Protein AF-A0A359CYJ1-F1 (afdb_monomer_lite)

Sequence (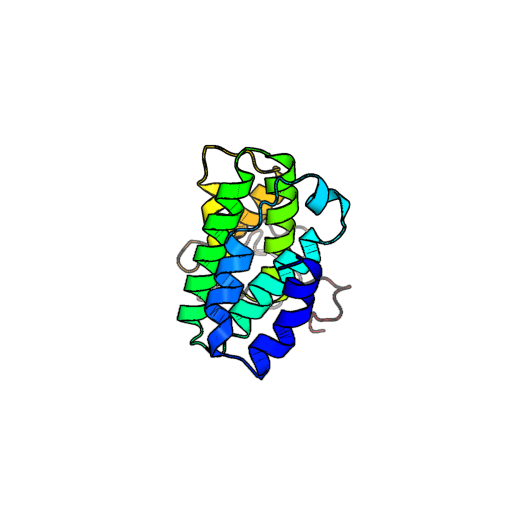187 aa):
MPLRKLVSSVSTIAQYRTEEIQATINAFRKIDYTDPHLQKSGLPADVIESHFWLIENSGRSLDSIYIEMNKSIDFLVENLLQDNQQLNEITEYLFKFLEKRSLFKASEYLALKLLNEKDCSINNDFAAQLESYRAMKKGIIAPDFAFKKDIINLGYKATKLPKKLSNLISKYTVVVFGASWCPQCPQ

Foldseek 3Di:
DPLVCLLVCLVVCLPPPLVCLVVSLVVLLPDQPVDPCCVVPPCLLSSLLSNLVSLVSSPDDPVSSLVSLLVSLVSVLVSCLVPQVSNQVSLVSNLVSCVVVVVVSSNLSNLVVVLP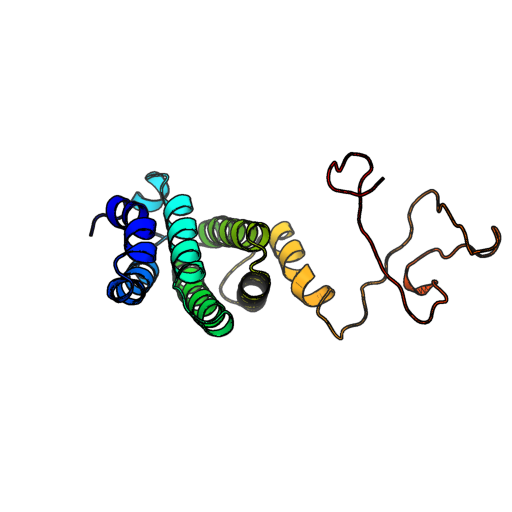DPSYDYDPVVVVVSCCSVQVPPPDDHDKDFDPDDDPDDPDDPVQDDGIPVSDDDPDDDDDDDDPPDPPDDD

Secondary structure (DSSP, 8-state):
--HHHHHHHHHHHHHH-GGGHHHHHHHHTT--TT-HHHHHTT-HHHHHHHHHHHHHTSS--HHHHHHHHHHHHHHHHHHHTT-HHHHHHHHHHHHHHHHHTT-HHHHHHHHHHHHH-SS----HHHHHHHHHHHHT-TTSPPPP-B--S----SSS-GGG--SBGGG---SS-------TT-TTS--

pLDDT: mean 90.97, std 8.04, range [58.22, 98.69]

Radius of gyration: 21.2 Å; chains: 1; bounding box: 53×38×54 Å

Structure (mmCIF, N/CA/C/O backbone):
data_AF-A0A359CYJ1-F1
#
_entry.id   AF-A0A359CYJ1-F1
#
loop_
_atom_site.group_PDB
_atom_site.id
_atom_site.type_symbol
_atom_site.label_atom_id
_atom_site.label_alt_id
_atom_site.label_comp_id
_atom_site.label_asym_id
_atom_site.label_entity_id
_atom_site.label_seq_id
_atom_site.pdbx_PDB_ins_code
_atom_site.Cartn_x
_atom_site.Cartn_y
_atom_site.Cartn_z
_atom_site.occupancy
_atom_site.B_iso_or_equiv
_atom_site.auth_seq_id
_atom_site.auth_comp_id
_atom_site.auth_asym_id
_atom_site.auth_atom_id
_atom_site.pdbx_PDB_model_num
ATOM 1 N N . MET A 1 1 ? -18.333 7.506 17.748 1.00 58.22 1 MET A N 1
ATOM 2 C CA . MET A 1 1 ? -17.093 7.855 18.481 1.00 58.22 1 MET A CA 1
ATOM 3 C C . MET A 1 1 ? -16.407 8.977 17.715 1.00 58.22 1 MET A C 1
ATOM 5 O O . MET A 1 1 ? -16.360 8.859 16.499 1.00 58.22 1 MET A O 1
ATOM 9 N N . PRO A 1 2 ? -15.939 10.064 18.355 1.00 86.50 2 PRO A N 1
ATOM 10 C CA . PRO A 1 2 ? -15.241 11.140 17.648 1.00 86.50 2 PRO A CA 1
ATOM 11 C C . PRO A 1 2 ? -13.996 10.612 16.927 1.00 86.50 2 PRO A C 1
ATOM 13 O O . PRO A 1 2 ? -13.247 9.830 17.513 1.00 86.50 2 PRO A O 1
ATOM 16 N N . LEU A 1 3 ? -13.752 11.061 15.695 1.00 89.38 3 LEU A N 1
ATOM 17 C CA . LEU A 1 3 ? -12.686 10.533 14.836 1.00 89.38 3 LEU A CA 1
ATOM 18 C C . LEU A 1 3 ? -11.288 10.645 15.463 1.00 89.38 3 LEU A C 1
ATOM 20 O O . LEU A 1 3 ? -10.520 9.690 15.451 1.00 89.38 3 LEU A O 1
ATOM 24 N N . ARG A 1 4 ? -10.993 11.770 16.126 1.00 91.88 4 ARG A N 1
ATOM 25 C CA . ARG A 1 4 ? -9.733 11.952 16.871 1.00 91.88 4 ARG A CA 1
ATOM 26 C C . ARG A 1 4 ? -9.546 10.921 17.976 1.00 91.88 4 ARG A C 1
ATOM 28 O O . ARG A 1 4 ? -8.438 10.445 18.178 1.00 91.88 4 ARG A O 1
ATOM 35 N N . LYS A 1 5 ? -10.631 10.559 18.668 1.00 92.75 5 LYS A N 1
ATOM 36 C CA . LYS A 1 5 ? -10.591 9.531 19.710 1.00 92.75 5 LYS A CA 1
ATOM 37 C C . LYS A 1 5 ? -10.315 8.160 19.098 1.00 92.75 5 LYS A C 1
ATOM 39 O O . LYS A 1 5 ? -9.617 7.368 19.717 1.00 92.75 5 LYS A O 1
ATOM 44 N N . LEU A 1 6 ? -10.876 7.881 17.914 1.00 93.56 6 LEU A N 1
ATOM 45 C CA . LEU A 1 6 ? -10.651 6.625 17.193 1.00 93.56 6 LEU A CA 1
ATOM 46 C C . LEU A 1 6 ? -9.160 6.479 16.872 1.00 93.56 6 LEU A C 1
ATOM 48 O O . LEU A 1 6 ? -8.536 5.538 17.353 1.00 93.56 6 LEU A O 1
ATOM 52 N N . VAL A 1 7 ? -8.588 7.477 16.193 1.00 94.75 7 VAL A N 1
ATOM 53 C CA . VAL A 1 7 ? -7.155 7.574 15.863 1.00 94.75 7 VAL A CA 1
ATOM 54 C C . VAL A 1 7 ? -6.281 7.428 17.113 1.00 94.75 7 VAL A C 1
ATOM 56 O O . VAL A 1 7 ? -5.441 6.535 17.182 1.00 94.75 7 VAL A O 1
ATOM 59 N N . SER A 1 8 ? -6.525 8.228 18.157 1.00 94.12 8 SER A N 1
ATOM 60 C CA . SER A 1 8 ? -5.678 8.231 19.358 1.00 94.12 8 SER A CA 1
ATOM 61 C C . SER A 1 8 ? -5.770 6.952 20.199 1.00 94.12 8 SER A C 1
ATOM 63 O O . SER A 1 8 ? -4.949 6.748 21.088 1.00 94.12 8 SER A O 1
ATOM 65 N N . SER A 1 9 ? -6.795 6.119 19.992 1.00 93.69 9 SER A N 1
ATOM 66 C CA . SER A 1 9 ? -7.018 4.895 20.777 1.00 93.69 9 SER A CA 1
ATOM 67 C C . SER A 1 9 ? -6.336 3.652 20.209 1.00 93.69 9 SER A C 1
ATOM 69 O O . SER A 1 9 ? -6.220 2.654 20.917 1.00 93.69 9 SER A O 1
ATOM 71 N N . VAL A 1 10 ? -5.863 3.709 18.960 1.00 94.94 10 VAL A N 1
ATOM 72 C CA . VAL A 1 10 ? -5.372 2.545 18.209 1.00 94.94 10 VAL A CA 1
ATOM 73 C C . VAL A 1 10 ? -4.214 1.824 18.900 1.00 94.94 10 VAL A C 1
ATOM 75 O O . VAL A 1 10 ? -4.230 0.597 18.984 1.00 94.94 10 VAL A O 1
ATOM 78 N N . SER A 1 11 ? -3.242 2.556 19.449 1.00 94.00 11 SER A N 1
ATOM 79 C CA . SER A 1 11 ? -2.103 1.960 20.159 1.00 94.00 11 SER A CA 1
ATOM 80 C C . SER A 1 11 ? -2.540 1.222 21.426 1.00 94.00 11 SER A C 1
ATOM 82 O O . SER A 1 11 ? -2.146 0.078 21.643 1.00 94.00 11 SER A O 1
ATOM 84 N N . THR A 1 12 ? -3.411 1.839 22.227 1.00 94.81 12 THR A N 1
ATOM 85 C CA . THR A 1 12 ? -3.987 1.232 23.434 1.00 94.81 12 THR A CA 1
ATOM 86 C C . THR A 1 12 ? -4.795 -0.019 23.101 1.00 94.81 12 THR A C 1
ATOM 88 O O . THR A 1 12 ? -4.707 -1.011 23.820 1.00 94.81 12 THR A O 1
ATOM 91 N N . ILE A 1 13 ? -5.567 0.011 22.012 1.00 95.38 13 ILE A N 1
ATOM 92 C CA . ILE A 1 13 ? -6.369 -1.132 21.563 1.00 95.38 13 ILE A CA 1
ATOM 93 C C . ILE A 1 13 ? -5.463 -2.284 21.124 1.00 95.38 13 ILE A C 1
ATOM 95 O O . ILE A 1 13 ? -5.634 -3.403 21.600 1.00 95.38 13 ILE A O 1
ATOM 99 N N . ALA A 1 14 ? -4.456 -2.007 20.290 1.00 94.19 14 ALA A N 1
ATOM 100 C CA . ALA A 1 14 ? -3.512 -3.020 19.824 1.00 94.19 14 ALA A CA 1
ATOM 101 C C . ALA A 1 14 ? -2.727 -3.675 20.976 1.00 94.19 14 ALA A C 1
ATOM 103 O O . ALA A 1 14 ? -2.448 -4.869 20.928 1.00 94.19 14 ALA A O 1
ATOM 104 N N . GLN A 1 15 ? -2.388 -2.908 22.019 1.00 94.06 15 GLN A N 1
ATOM 105 C CA . GLN A 1 15 ? -1.597 -3.403 23.150 1.00 94.06 15 GLN A CA 1
ATOM 106 C C . GLN A 1 15 ? -2.425 -4.120 24.220 1.00 94.06 15 GLN A C 1
ATOM 108 O O . GLN A 1 15 ? -1.956 -5.108 24.781 1.00 94.06 15 GLN A O 1
ATOM 113 N N . TYR A 1 16 ? -3.624 -3.621 24.536 1.00 95.00 16 TYR A N 1
ATOM 114 C CA . TYR A 1 16 ? -4.337 -4.022 25.756 1.00 95.00 16 TYR A CA 1
ATOM 115 C C . TYR A 1 16 ? -5.779 -4.483 25.541 1.00 95.00 16 TYR A C 1
ATOM 117 O O . TYR A 1 16 ? -6.379 -4.969 26.495 1.00 95.00 16 TYR A O 1
ATOM 125 N N . ARG A 1 17 ? -6.359 -4.302 24.346 1.00 93.19 17 ARG A N 1
ATOM 126 C CA . ARG A 1 17 ? -7.787 -4.576 24.080 1.00 93.19 17 ARG A CA 1
ATOM 127 C C . ARG A 1 17 ? -7.968 -5.282 22.747 1.00 93.19 17 ARG A C 1
ATOM 129 O O . ARG A 1 17 ? -8.591 -4.767 21.814 1.00 93.19 17 ARG A O 1
ATOM 136 N N . THR A 1 18 ? -7.356 -6.453 22.626 1.00 91.25 18 THR A N 1
ATOM 137 C CA . THR A 1 18 ? -7.298 -7.186 21.358 1.00 91.25 18 THR A CA 1
ATOM 138 C C . THR A 1 18 ? -8.684 -7.615 20.861 1.00 91.25 18 THR A C 1
ATOM 140 O O . THR A 1 18 ? -8.914 -7.704 19.653 1.00 91.25 18 THR A O 1
ATOM 143 N N . GLU A 1 19 ? -9.645 -7.774 21.769 1.00 93.50 19 GLU A N 1
ATOM 144 C CA . GLU A 1 19 ? -11.061 -8.011 21.496 1.00 93.50 19 GLU A CA 1
ATOM 145 C C . GLU A 1 19 ? -11.752 -6.847 20.760 1.00 93.50 19 GLU A C 1
ATOM 147 O O . GLU A 1 19 ? -12.679 -7.073 19.978 1.00 93.50 19 GLU A O 1
ATOM 152 N N . GLU A 1 20 ? -11.280 -5.606 20.935 1.00 95.75 20 GLU A N 1
ATOM 153 C CA . GLU A 1 20 ? -11.837 -4.413 20.281 1.00 95.75 20 GLU A CA 1
ATOM 154 C C . GLU A 1 20 ? -11.263 -4.179 18.869 1.00 95.75 20 GLU A C 1
ATOM 156 O O . GLU A 1 20 ? -11.806 -3.371 18.105 1.00 95.75 20 GLU A O 1
ATOM 161 N N . ILE A 1 21 ? -10.193 -4.886 18.478 1.00 95.56 21 ILE A N 1
ATOM 162 C CA . ILE A 1 21 ? -9.464 -4.644 17.220 1.00 95.56 21 ILE A CA 1
ATOM 163 C C . ILE A 1 21 ? -10.390 -4.750 16.007 1.00 95.56 21 ILE A C 1
ATOM 165 O O . ILE A 1 21 ? -10.445 -3.833 15.188 1.00 95.56 21 ILE A O 1
ATOM 169 N N . GLN A 1 22 ? -11.158 -5.838 15.885 1.00 96.06 22 GLN A N 1
ATOM 170 C CA . GLN A 1 22 ? -12.000 -6.038 14.700 1.00 96.06 22 GLN A CA 1
ATOM 171 C C . GLN A 1 22 ? -13.118 -4.995 14.610 1.00 96.06 22 GLN A C 1
ATOM 173 O O . GLN A 1 22 ? -13.431 -4.517 13.517 1.00 96.06 22 GLN A O 1
ATOM 178 N N . ALA A 1 23 ? -13.715 -4.631 15.747 1.00 96.81 23 ALA A N 1
ATOM 179 C CA . ALA A 1 23 ? -14.742 -3.598 15.798 1.00 96.81 23 ALA A CA 1
ATOM 180 C C . ALA A 1 23 ? -14.168 -2.235 15.383 1.00 96.81 23 ALA A C 1
ATOM 182 O O . ALA A 1 23 ? -14.795 -1.514 14.609 1.00 96.81 23 ALA A O 1
ATOM 183 N N . THR A 1 24 ? -12.948 -1.930 15.824 1.00 97.31 24 THR A N 1
ATOM 184 C CA . THR A 1 24 ? -12.222 -0.697 15.496 1.00 97.31 24 THR A CA 1
ATOM 185 C C . THR A 1 24 ? -11.841 -0.630 14.017 1.00 97.31 24 THR A C 1
ATOM 187 O O . THR A 1 24 ? -12.114 0.378 13.369 1.00 97.31 24 THR A O 1
ATOM 190 N N . ILE A 1 25 ? -11.317 -1.715 13.435 1.00 97.62 25 ILE A N 1
ATOM 191 C CA . ILE A 1 25 ? -11.063 -1.815 11.985 1.00 97.62 25 ILE A CA 1
ATOM 192 C C . ILE A 1 25 ? -12.363 -1.577 11.200 1.00 97.62 25 ILE A C 1
ATOM 194 O O . ILE A 1 25 ? -12.401 -0.803 10.245 1.00 97.62 25 ILE A O 1
ATOM 198 N N . ASN A 1 26 ? -13.468 -2.192 11.626 1.00 97.50 26 ASN A N 1
ATOM 199 C CA . ASN A 1 26 ? -14.765 -1.991 10.980 1.00 97.50 26 ASN A CA 1
ATOM 200 C C . ASN A 1 26 ? -15.300 -0.560 11.146 1.00 97.50 26 ASN A C 1
ATOM 202 O O . ASN A 1 26 ? -16.061 -0.106 10.296 1.00 97.50 26 ASN A O 1
ATOM 206 N N . ALA A 1 27 ? -14.930 0.150 12.214 1.00 97.31 27 ALA A N 1
ATOM 207 C CA . ALA A 1 27 ? -15.255 1.562 12.374 1.00 97.31 27 ALA A CA 1
ATOM 208 C C . ALA A 1 27 ? -14.469 2.430 11.383 1.00 97.31 27 ALA A C 1
ATOM 210 O O . ALA A 1 27 ? -15.068 3.300 10.758 1.00 97.31 27 ALA A O 1
ATOM 211 N N . PHE A 1 28 ? -13.177 2.154 11.174 1.00 97.81 28 PHE A N 1
ATOM 212 C CA . PHE A 1 28 ? -12.383 2.841 10.152 1.00 97.81 28 PHE A CA 1
ATOM 213 C C . PHE A 1 28 ? -12.935 2.630 8.736 1.00 97.81 28 PHE A C 1
ATOM 215 O O . PHE A 1 28 ? -13.031 3.581 7.971 1.00 97.81 28 PHE A O 1
ATOM 222 N N . ARG A 1 29 ? -13.379 1.412 8.401 1.00 97.81 29 ARG A N 1
ATOM 223 C CA . ARG A 1 29 ? -13.993 1.093 7.093 1.00 97.81 29 ARG A CA 1
ATOM 224 C C . ARG A 1 29 ? -15.296 1.842 6.798 1.00 97.81 29 ARG A C 1
ATOM 226 O O . ARG A 1 29 ? -15.732 1.857 5.658 1.00 97.81 29 ARG A O 1
ATOM 233 N N . LYS A 1 30 ? -15.944 2.410 7.818 1.00 96.56 30 LYS A N 1
ATOM 234 C CA . LYS A 1 30 ? -17.192 3.180 7.682 1.00 96.56 30 LYS A CA 1
ATOM 235 C C . LYS A 1 30 ? -16.954 4.684 7.555 1.00 96.56 30 LYS A C 1
ATOM 237 O O . LYS A 1 30 ? -17.924 5.435 7.520 1.00 96.56 30 LYS A O 1
ATOM 242 N N . ILE A 1 31 ? -15.699 5.126 7.585 1.00 95.44 31 ILE A N 1
ATOM 243 C CA . ILE A 1 31 ? -15.367 6.539 7.434 1.00 95.44 31 ILE A CA 1
ATOM 244 C C . ILE A 1 31 ? -15.642 6.939 5.993 1.00 95.44 31 ILE A C 1
ATOM 246 O O . ILE A 1 31 ? -15.166 6.292 5.065 1.00 95.44 31 ILE A O 1
ATOM 250 N N . ASP A 1 32 ? -16.399 8.018 5.841 1.00 94.38 32 ASP A N 1
ATOM 251 C CA . ASP A 1 32 ? -16.604 8.658 4.557 1.00 94.38 32 ASP A CA 1
ATOM 252 C C . ASP A 1 32 ? -15.475 9.660 4.315 1.00 94.38 32 ASP A C 1
ATOM 254 O O . ASP A 1 32 ? -15.427 10.730 4.924 1.00 94.38 32 ASP A O 1
ATOM 258 N N . TYR A 1 33 ? -14.538 9.291 3.451 1.00 93.56 33 TYR A N 1
ATOM 259 C CA . TYR A 1 33 ? -13.446 10.158 3.038 1.00 93.56 33 TYR A CA 1
ATOM 260 C C . TYR A 1 33 ? -13.920 11.283 2.126 1.00 93.56 33 TYR A C 1
ATOM 262 O O . TYR A 1 33 ? -13.219 12.280 2.033 1.00 93.56 33 TYR A O 1
ATOM 270 N N . THR A 1 34 ? -15.120 11.204 1.548 1.00 90.81 34 THR A N 1
ATOM 271 C CA . THR A 1 34 ? -15.676 12.304 0.750 1.00 90.81 34 THR A CA 1
ATOM 272 C C . THR A 1 34 ? -16.251 13.440 1.604 1.00 90.81 34 THR A C 1
ATOM 274 O O . THR A 1 34 ? -16.556 14.509 1.072 1.00 90.81 34 THR A O 1
ATOM 277 N N . ASP A 1 35 ? -16.335 13.264 2.933 1.00 92.62 35 ASP A N 1
ATOM 278 C CA . ASP A 1 35 ? -16.825 14.282 3.867 1.00 92.62 35 ASP A CA 1
ATOM 279 C C . ASP A 1 35 ? -15.907 15.530 3.880 1.00 92.62 35 ASP A C 1
ATOM 281 O O . ASP A 1 35 ? -14.757 15.468 4.342 1.00 92.62 35 ASP A O 1
ATOM 285 N N . PRO A 1 36 ? -16.409 16.715 3.472 1.00 91.00 36 PRO A N 1
ATOM 286 C CA . PRO A 1 36 ? -15.635 17.952 3.492 1.00 91.00 36 PRO A CA 1
ATOM 287 C C . PRO A 1 36 ? -15.116 18.344 4.881 1.00 91.00 36 PRO A C 1
ATOM 289 O O . PRO A 1 36 ? -14.112 19.056 4.980 1.00 91.00 36 PRO A O 1
ATOM 292 N N . HIS A 1 37 ? -15.785 17.927 5.961 1.00 91.81 37 HIS A N 1
ATOM 293 C CA . HIS A 1 37 ? -15.324 18.190 7.323 1.00 91.81 37 HIS A CA 1
ATOM 294 C C . HIS A 1 37 ? -14.059 17.403 7.653 1.00 91.81 37 HIS A C 1
ATOM 296 O O . HIS A 1 37 ? -13.151 17.964 8.269 1.00 91.81 37 HIS A O 1
ATOM 302 N N . LEU A 1 38 ? -13.977 16.144 7.216 1.00 92.44 38 LEU A N 1
ATOM 303 C CA . LEU A 1 38 ? -12.778 15.323 7.356 1.00 92.44 38 LEU A CA 1
ATOM 304 C C . LEU A 1 38 ? -11.631 15.899 6.524 1.00 92.44 38 LEU A C 1
ATOM 306 O O . LEU A 1 38 ? -10.535 16.111 7.044 1.00 92.44 38 LEU A O 1
ATOM 310 N N . GLN A 1 39 ? -11.896 16.243 5.265 1.00 90.19 39 GLN A N 1
ATOM 311 C CA . GLN A 1 39 ? -10.870 16.802 4.382 1.00 90.19 39 GLN A CA 1
ATOM 312 C C . GLN A 1 39 ? -10.255 18.093 4.943 1.00 90.19 39 GLN A C 1
ATOM 314 O O . GLN A 1 39 ? -9.043 18.295 4.901 1.00 90.19 39 GLN A O 1
ATOM 319 N N . LYS A 1 40 ? -11.068 18.944 5.579 1.00 90.88 40 LYS A N 1
ATOM 320 C CA . LYS A 1 40 ? -10.605 20.199 6.195 1.00 90.88 40 LYS A CA 1
ATOM 321 C C . LYS A 1 40 ? -10.030 20.035 7.602 1.00 90.88 40 LYS A C 1
ATOM 323 O O . LYS A 1 40 ? -9.467 20.992 8.132 1.00 90.88 40 LYS A O 1
ATOM 328 N N . SER A 1 41 ? -10.167 18.871 8.240 1.00 90.38 41 SER A N 1
ATOM 329 C CA . SER A 1 41 ? -9.739 18.697 9.633 1.00 90.38 41 SER A CA 1
ATOM 330 C C . SER A 1 41 ? -8.245 18.419 9.797 1.00 90.38 41 SER A C 1
ATOM 332 O O . SER A 1 41 ? -7.777 18.372 10.935 1.00 90.38 41 SER A O 1
ATOM 334 N N . GLY A 1 42 ? -7.521 18.164 8.700 1.00 88.56 42 GLY A N 1
ATOM 335 C CA . GLY A 1 42 ? -6.116 17.741 8.725 1.00 88.56 42 GLY A CA 1
ATOM 336 C C . GLY A 1 42 ? -5.897 16.331 9.288 1.00 88.56 42 GLY A C 1
ATOM 337 O O . GLY A 1 42 ? -4.775 15.982 9.618 1.00 88.56 42 GLY A O 1
ATOM 338 N N . LEU A 1 43 ? -6.964 15.533 9.415 1.00 93.12 43 LEU A N 1
ATOM 339 C CA . LEU A 1 43 ? -6.927 14.158 9.931 1.00 93.12 43 LEU A CA 1
ATOM 340 C C . LEU A 1 43 ? -6.867 13.032 8.878 1.00 93.12 43 LEU A C 1
ATOM 342 O O . LEU A 1 43 ? -6.590 11.914 9.308 1.00 93.12 43 LEU A O 1
ATOM 346 N N . PRO A 1 44 ? -7.128 13.219 7.561 1.00 93.62 44 PRO A N 1
ATOM 347 C CA . PRO A 1 44 ? -7.185 12.086 6.630 1.00 93.62 44 PRO A CA 1
ATOM 348 C C . PRO A 1 44 ? -5.952 11.174 6.681 1.00 93.62 44 PRO A C 1
ATOM 350 O O . PRO A 1 44 ? -6.098 9.956 6.776 1.00 93.62 44 PRO A O 1
ATOM 353 N N . ALA A 1 45 ? -4.753 11.766 6.711 1.00 94.56 45 ALA A N 1
ATOM 354 C CA . ALA A 1 45 ? -3.489 11.046 6.848 1.00 94.56 45 ALA A CA 1
ATOM 355 C C . ALA A 1 45 ? -3.447 10.205 8.135 1.00 94.56 45 ALA A C 1
ATOM 357 O O . ALA A 1 45 ? -3.305 8.986 8.062 1.00 94.56 45 ALA A O 1
ATOM 358 N N . ASP A 1 46 ? -3.672 10.827 9.297 1.00 95.75 46 ASP A N 1
ATOM 359 C CA . ASP A 1 46 ? -3.666 10.144 10.598 1.00 95.75 46 ASP A CA 1
ATOM 360 C C . ASP A 1 46 ? -4.666 8.984 10.653 1.00 95.75 46 ASP A C 1
ATOM 362 O O . ASP A 1 46 ? -4.400 7.945 11.260 1.00 95.75 46 ASP A O 1
ATOM 366 N N . VAL A 1 47 ? -5.829 9.148 10.018 1.00 96.69 47 VAL A N 1
ATOM 367 C CA . VAL A 1 47 ? -6.868 8.118 9.944 1.00 96.69 47 VAL A CA 1
ATOM 368 C C . VAL A 1 47 ? -6.397 6.929 9.117 1.00 96.69 47 VAL A C 1
ATOM 370 O O . VAL A 1 47 ? -6.528 5.794 9.575 1.00 96.69 47 VAL A O 1
ATOM 373 N N . ILE A 1 48 ? -5.850 7.172 7.923 1.00 97.31 48 ILE A N 1
ATOM 374 C CA . ILE A 1 48 ? -5.333 6.119 7.038 1.00 97.31 48 ILE A CA 1
ATOM 375 C C . ILE A 1 48 ? -4.200 5.369 7.737 1.00 97.31 48 ILE A C 1
ATOM 377 O O . ILE A 1 48 ? -4.248 4.143 7.845 1.00 97.31 48 ILE A O 1
ATOM 381 N N . GLU A 1 49 ? -3.214 6.092 8.265 1.00 97.75 49 GLU A N 1
ATOM 382 C CA . GLU A 1 49 ? -2.065 5.475 8.926 1.00 97.75 49 GLU A CA 1
ATOM 383 C C . GLU A 1 49 ? -2.492 4.659 10.140 1.00 97.75 49 GLU A C 1
ATOM 385 O O . GLU A 1 49 ? -2.103 3.501 10.265 1.00 97.75 49 GLU A O 1
ATOM 390 N N . SER A 1 50 ? -3.351 5.214 11.000 1.00 97.94 50 SER A N 1
ATOM 391 C CA . SER A 1 50 ? -3.829 4.510 12.193 1.00 97.94 50 SER A CA 1
ATOM 392 C C . SER A 1 50 ? -4.640 3.266 11.841 1.00 97.94 50 SER A C 1
ATOM 394 O O . SER A 1 50 ? -4.507 2.240 12.508 1.00 97.94 50 SER A O 1
ATOM 396 N N . HIS A 1 51 ? -5.454 3.322 10.784 1.00 98.31 51 HIS A N 1
ATOM 397 C CA . HIS A 1 51 ? -6.228 2.174 10.322 1.00 98.31 51 HIS A CA 1
ATOM 398 C C . HIS A 1 51 ? -5.312 1.027 9.883 1.00 98.31 51 HIS A C 1
ATOM 400 O O . HIS A 1 51 ? -5.430 -0.087 10.396 1.00 98.31 51 HIS A O 1
ATOM 406 N N . PHE A 1 52 ? -4.380 1.286 8.965 1.00 98.38 52 PHE A N 1
ATOM 407 C CA . PHE A 1 52 ? -3.505 0.238 8.438 1.00 98.38 52 PHE A CA 1
ATOM 408 C C . PHE A 1 52 ? -2.466 -0.220 9.463 1.00 98.38 52 PHE A C 1
ATOM 410 O O . PHE A 1 52 ? -2.173 -1.414 9.530 1.00 98.38 52 PHE A O 1
ATOM 417 N N . TRP A 1 53 ? -1.992 0.679 10.327 1.00 98.00 53 TRP A N 1
ATOM 418 C CA . TRP A 1 53 ? -1.138 0.322 11.457 1.00 98.00 53 TRP A CA 1
ATOM 419 C C . TRP A 1 53 ? -1.859 -0.611 12.436 1.00 98.00 53 TRP A C 1
ATOM 421 O O . TRP A 1 53 ? -1.259 -1.582 12.891 1.00 98.00 53 TRP A O 1
ATOM 431 N N . LEU A 1 54 ? -3.146 -0.385 12.735 1.00 98.19 54 LEU A N 1
ATOM 432 C CA . LEU A 1 54 ? -3.917 -1.283 13.605 1.00 98.19 54 LEU A CA 1
ATOM 433 C C . LEU A 1 54 ? -4.040 -2.687 13.004 1.00 98.19 54 LEU A C 1
ATOM 435 O O . LEU A 1 54 ? -3.929 -3.674 13.728 1.00 98.19 54 LEU A O 1
ATOM 439 N N . ILE A 1 55 ? -4.268 -2.782 11.690 1.00 98.06 55 ILE A N 1
ATOM 440 C CA . ILE A 1 55 ? -4.346 -4.075 10.998 1.00 98.06 55 ILE A CA 1
ATOM 441 C C . ILE A 1 55 ? -2.994 -4.791 11.077 1.00 98.06 55 ILE A C 1
ATOM 443 O O . ILE A 1 55 ? -2.942 -5.963 11.452 1.00 98.06 55 ILE A O 1
ATOM 447 N N . GLU A 1 56 ? -1.906 -4.078 10.779 1.00 97.00 56 GLU A N 1
ATOM 448 C CA . GLU A 1 56 ? -0.533 -4.589 10.854 1.00 97.00 56 GLU A CA 1
ATOM 449 C C . GLU A 1 56 ? -0.175 -5.081 12.265 1.00 97.00 56 GLU A C 1
ATOM 451 O O . GLU A 1 56 ? 0.427 -6.139 12.425 1.00 97.00 56 GLU A O 1
ATOM 456 N N . ASN A 1 57 ? -0.607 -4.355 13.296 1.00 96.25 57 ASN A N 1
ATOM 457 C CA . ASN A 1 57 ? -0.307 -4.647 14.699 1.00 96.25 57 ASN A CA 1
ATOM 458 C C . ASN A 1 57 ? -1.445 -5.405 15.401 1.00 96.25 57 ASN A C 1
ATOM 460 O O . ASN A 1 57 ? -1.570 -5.359 16.622 1.00 96.25 57 ASN A O 1
ATOM 464 N N . SER A 1 58 ? -2.275 -6.129 14.645 1.00 93.56 58 SER A N 1
ATOM 465 C CA . SER A 1 58 ? -3.437 -6.844 15.189 1.00 93.56 58 SER A CA 1
ATOM 466 C C . SER A 1 58 ? -3.101 -8.145 15.933 1.00 93.56 58 SER A C 1
ATOM 468 O O . SER A 1 58 ? -3.999 -8.798 16.464 1.00 93.56 58 SER A O 1
ATOM 470 N N . GLY A 1 59 ? -1.830 -8.565 15.932 1.00 90.38 59 GLY A N 1
ATOM 471 C CA . GLY A 1 59 ? -1.379 -9.834 16.519 1.00 90.38 59 GLY A CA 1
ATOM 472 C C . GLY A 1 59 ? -1.798 -11.081 15.730 1.00 90.38 59 GLY A C 1
ATOM 473 O O . GLY A 1 59 ? -1.645 -12.200 16.217 1.00 90.38 59 GLY A O 1
ATOM 474 N N . ARG A 1 60 ? -2.344 -10.907 14.519 1.00 91.44 60 ARG A N 1
ATOM 475 C CA . ARG A 1 60 ? -2.769 -12.000 13.633 1.00 91.44 60 ARG A CA 1
ATOM 476 C C . ARG A 1 60 ? -1.615 -12.518 12.777 1.00 91.44 60 ARG A C 1
ATOM 478 O O . ARG A 1 60 ? -0.552 -11.910 12.692 1.00 91.44 60 ARG A O 1
ATOM 485 N N . SER A 1 61 ? -1.839 -13.650 12.109 1.00 95.81 61 SER A N 1
ATOM 486 C CA . SER A 1 61 ? -0.897 -14.150 11.107 1.00 95.81 61 SER A CA 1
ATOM 487 C C . SER A 1 61 ? -0.742 -13.155 9.956 1.00 95.81 61 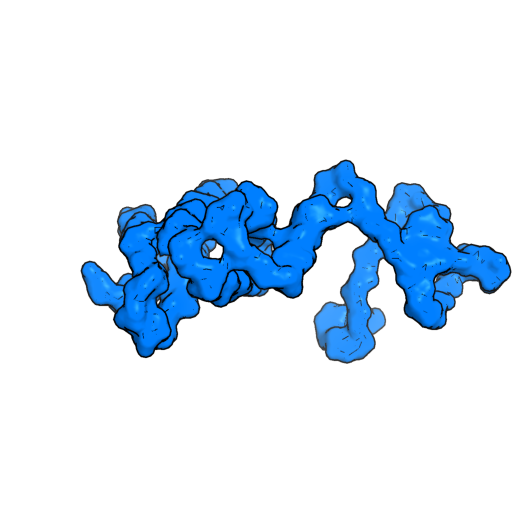SER A C 1
ATOM 489 O O . SER A 1 61 ? -1.685 -12.447 9.597 1.00 95.81 61 SER A O 1
ATOM 491 N N . LEU A 1 62 ? 0.437 -13.150 9.333 1.00 93.56 62 LEU A N 1
ATOM 492 C CA . LEU A 1 62 ? 0.750 -12.249 8.226 1.00 93.56 62 LEU A CA 1
ATOM 493 C C . LEU A 1 62 ? -0.263 -12.359 7.071 1.00 93.56 62 LEU A C 1
ATOM 495 O O . LEU A 1 62 ? -0.671 -11.349 6.506 1.00 93.56 62 LEU A O 1
ATOM 499 N N . ASP A 1 63 ? -0.721 -13.570 6.747 1.00 94.69 63 ASP A N 1
ATOM 500 C CA . ASP A 1 63 ? -1.726 -13.765 5.696 1.00 94.69 63 ASP A CA 1
ATOM 501 C C . ASP A 1 63 ? -3.085 -13.165 6.081 1.00 94.69 63 ASP A C 1
ATOM 503 O O . ASP A 1 63 ? -3.736 -12.530 5.253 1.00 94.69 63 ASP A O 1
ATOM 507 N N . SER A 1 64 ? -3.495 -13.287 7.348 1.00 95.88 64 SER A N 1
ATOM 508 C CA . SER A 1 64 ? -4.732 -12.665 7.830 1.00 95.88 64 SER A CA 1
ATOM 509 C C . SER A 1 64 ? -4.639 -11.138 7.854 1.00 95.88 64 SER A C 1
ATOM 511 O O . SER A 1 64 ? -5.630 -10.476 7.547 1.00 95.88 64 SER A O 1
ATOM 513 N N . ILE A 1 65 ? -3.463 -10.584 8.168 1.00 97.38 65 ILE A N 1
ATOM 514 C CA . ILE A 1 65 ? -3.192 -9.142 8.093 1.00 97.38 65 ILE A CA 1
ATOM 515 C C . ILE A 1 65 ? -3.421 -8.644 6.664 1.00 97.38 65 ILE A C 1
ATOM 517 O O . ILE A 1 65 ? -4.183 -7.700 6.467 1.00 97.38 65 ILE A O 1
ATOM 521 N N . TYR A 1 66 ? -2.838 -9.305 5.659 1.00 98.12 66 TYR A N 1
ATOM 522 C CA . TYR A 1 66 ? -3.012 -8.894 4.263 1.00 98.12 66 TYR A CA 1
ATOM 523 C C . TYR A 1 66 ? -4.455 -9.039 3.767 1.00 98.12 66 TYR A C 1
ATOM 525 O O . TYR A 1 66 ? -4.929 -8.173 3.039 1.00 98.12 66 TYR A O 1
ATOM 533 N N . ILE A 1 67 ? -5.187 -10.071 4.198 1.00 98.12 67 ILE A N 1
ATOM 534 C CA . ILE A 1 67 ? -6.620 -10.202 3.883 1.00 98.12 67 ILE A CA 1
ATOM 535 C C . ILE A 1 67 ? -7.414 -9.009 4.439 1.00 98.12 67 ILE A C 1
ATOM 537 O O . ILE A 1 67 ? -8.230 -8.424 3.726 1.00 98.12 67 ILE A O 1
ATOM 541 N N . GLU A 1 68 ? -7.171 -8.613 5.692 1.00 98.12 68 GLU A N 1
ATOM 542 C CA . GLU A 1 68 ? -7.860 -7.464 6.289 1.00 98.12 68 GLU A CA 1
ATOM 543 C C . GLU A 1 68 ? -7.435 -6.130 5.653 1.00 98.12 68 GLU A C 1
ATOM 545 O O . GLU A 1 68 ? -8.288 -5.256 5.483 1.00 98.12 68 GLU A O 1
ATOM 550 N N . MET A 1 69 ? -6.164 -5.975 5.262 1.00 98.62 69 MET A N 1
ATOM 551 C CA . MET A 1 69 ? -5.689 -4.798 4.521 1.00 98.62 69 MET A CA 1
ATOM 552 C C . MET A 1 69 ? -6.365 -4.690 3.157 1.00 98.62 69 MET A C 1
ATOM 554 O O . MET A 1 69 ? -6.892 -3.630 2.841 1.00 98.62 69 MET A O 1
ATOM 558 N N . ASN A 1 70 ? -6.418 -5.779 2.387 1.00 98.56 70 ASN A N 1
ATOM 559 C CA . ASN A 1 70 ? -7.070 -5.809 1.076 1.00 98.56 70 ASN A CA 1
ATOM 560 C C . ASN A 1 70 ? -8.552 -5.442 1.190 1.00 98.56 70 ASN A C 1
ATOM 562 O O . ASN A 1 70 ? -9.037 -4.582 0.464 1.00 98.56 70 ASN A O 1
ATOM 566 N N . LYS A 1 71 ? -9.244 -6.000 2.188 1.00 98.50 71 LYS A N 1
ATOM 567 C CA . LYS A 1 71 ? -10.632 -5.635 2.480 1.00 98.50 71 LYS A CA 1
ATOM 568 C C . LYS A 1 71 ? -10.782 -4.151 2.823 1.00 98.50 71 LYS A C 1
ATOM 570 O O . LYS A 1 71 ? -11.731 -3.515 2.386 1.00 98.50 71 LYS A O 1
ATOM 575 N N . SER A 1 72 ? -9.872 -3.588 3.618 1.00 98.69 72 SER A N 1
ATOM 576 C CA . SER A 1 72 ? -9.888 -2.156 3.939 1.00 98.69 72 SER A CA 1
ATOM 577 C C . SER A 1 72 ? -9.558 -1.269 2.734 1.00 98.69 72 SER A C 1
ATOM 579 O O . SER A 1 72 ? -10.122 -0.185 2.632 1.00 98.69 72 SER A O 1
ATOM 581 N N . ILE A 1 73 ? -8.701 -1.734 1.820 1.00 98.62 73 ILE A N 1
ATOM 582 C CA . ILE A 1 73 ? -8.442 -1.087 0.528 1.00 98.62 73 ILE A CA 1
ATOM 583 C C . ILE A 1 73 ? -9.718 -1.057 -0.313 1.00 98.62 73 ILE A C 1
ATOM 585 O O . ILE A 1 73 ? -10.046 -0.002 -0.839 1.00 98.62 73 ILE A O 1
ATOM 589 N N . ASP A 1 74 ? -10.459 -2.166 -0.401 1.00 98.12 74 ASP A N 1
ATOM 590 C CA . ASP A 1 74 ? -11.705 -2.214 -1.175 1.00 98.12 74 ASP A CA 1
ATOM 591 C C . ASP A 1 74 ? -12.721 -1.176 -0.680 1.00 98.12 74 ASP A C 1
ATOM 593 O O . ASP A 1 74 ? -13.177 -0.359 -1.474 1.00 98.12 74 ASP A O 1
ATOM 597 N N . PHE A 1 75 ? -12.993 -1.128 0.632 1.00 98.12 75 PHE A N 1
ATOM 598 C CA . PHE A 1 75 ? -13.898 -0.122 1.210 1.00 98.12 75 PHE A CA 1
ATOM 599 C C . PHE A 1 75 ? -13.431 1.316 0.955 1.00 98.12 75 PHE A C 1
ATOM 601 O O . PHE A 1 75 ? -14.250 2.187 0.668 1.00 98.12 75 PHE A O 1
ATOM 608 N N . LEU A 1 76 ? -12.124 1.571 1.075 1.00 97.75 76 LEU A N 1
ATOM 609 C CA . LEU A 1 76 ? -11.557 2.898 0.846 1.00 97.75 76 LEU A CA 1
ATOM 610 C C . LEU A 1 76 ? -11.713 3.324 -0.617 1.00 97.75 76 LEU A C 1
ATOM 612 O O . LEU A 1 76 ? -12.164 4.432 -0.882 1.00 97.75 76 LEU A O 1
ATOM 616 N N . VAL A 1 77 ? -11.344 2.453 -1.558 1.00 97.00 77 VAL A N 1
ATOM 617 C CA . VAL A 1 77 ? -11.434 2.745 -2.993 1.00 97.00 77 VAL A CA 1
ATOM 618 C C . VAL A 1 77 ? -12.891 2.950 -3.393 1.00 97.00 77 VAL A C 1
ATOM 620 O O . VAL A 1 77 ? -13.185 3.963 -4.015 1.00 97.00 77 VAL A O 1
ATOM 623 N N . GLU A 1 78 ? -13.802 2.064 -2.974 1.00 95.69 78 GLU A N 1
ATOM 624 C CA . GLU A 1 78 ? -15.244 2.184 -3.243 1.00 95.69 78 GLU A CA 1
ATOM 625 C C . GLU A 1 78 ? -15.822 3.516 -2.753 1.00 95.69 78 GLU A C 1
ATOM 627 O O . GLU A 1 78 ? -16.594 4.154 -3.469 1.00 95.69 78 GLU A O 1
ATOM 632 N N . ASN A 1 79 ? -15.420 3.973 -1.563 1.00 95.25 79 ASN A N 1
ATOM 633 C CA . ASN A 1 79 ? -15.850 5.262 -1.026 1.00 95.25 79 ASN A CA 1
ATOM 634 C C . ASN A 1 79 ? -15.350 6.458 -1.859 1.00 95.25 79 ASN A C 1
ATOM 636 O O . ASN A 1 79 ? -16.019 7.486 -1.897 1.00 95.25 79 ASN A O 1
ATOM 640 N N . LEU A 1 80 ? -14.218 6.318 -2.552 1.00 95.50 80 LEU A N 1
ATOM 641 C CA . LEU A 1 80 ? -13.566 7.393 -3.301 1.00 95.50 80 LEU A CA 1
ATOM 642 C C . LEU A 1 80 ? -13.890 7.406 -4.802 1.00 95.50 80 LEU A C 1
ATOM 644 O O . LEU A 1 80 ? -13.558 8.382 -5.468 1.00 95.50 80 LEU A O 1
ATOM 648 N N . LEU A 1 81 ? -14.545 6.375 -5.353 1.00 93.31 81 LEU A N 1
ATOM 649 C CA . LEU A 1 81 ? -14.757 6.228 -6.807 1.00 93.31 81 LEU A CA 1
ATOM 650 C C . LEU A 1 81 ? -15.425 7.438 -7.477 1.00 93.31 81 LEU A C 1
ATOM 652 O O . LEU A 1 81 ? -15.178 7.705 -8.648 1.00 93.31 81 LEU A O 1
ATOM 656 N N . GLN A 1 82 ? -16.273 8.167 -6.751 1.00 90.00 82 GLN A N 1
ATOM 657 C CA . GLN A 1 82 ? -17.010 9.312 -7.296 1.00 90.00 82 GLN A CA 1
ATOM 658 C C . GLN A 1 82 ? -16.191 10.614 -7.325 1.00 90.00 82 GLN A C 1
ATOM 660 O O . GLN A 1 82 ? -16.597 11.569 -7.986 1.00 90.00 82 GLN A O 1
ATOM 665 N N . ASP A 1 83 ? -15.045 10.669 -6.640 1.00 92.38 83 ASP A N 1
ATOM 666 C CA . ASP A 1 83 ? -14.165 11.838 -6.594 1.00 92.38 83 ASP A CA 1
ATOM 667 C C . ASP A 1 83 ? -12.744 11.441 -7.011 1.00 92.38 83 ASP A C 1
ATOM 669 O O . ASP A 1 83 ? -11.915 11.026 -6.200 1.00 92.38 83 ASP A O 1
ATOM 673 N N . ASN A 1 84 ? -12.448 11.598 -8.305 1.00 92.38 84 ASN A N 1
ATOM 674 C CA . ASN A 1 84 ? -11.141 11.254 -8.866 1.00 92.38 84 ASN A CA 1
ATOM 675 C C . ASN A 1 84 ? -9.984 12.008 -8.198 1.00 92.38 84 ASN A C 1
ATOM 677 O O . ASN A 1 84 ? -8.891 11.452 -8.092 1.00 92.38 84 ASN A O 1
ATOM 681 N N . GLN A 1 85 ? -10.183 13.256 -7.764 1.00 92.75 85 GLN A N 1
ATOM 682 C CA . GLN A 1 85 ? -9.106 14.015 -7.136 1.00 92.75 85 GLN A CA 1
ATOM 683 C C . GLN A 1 85 ? -8.756 13.389 -5.784 1.00 92.75 85 GLN A C 1
ATOM 685 O O . GLN A 1 85 ? -7.601 13.025 -5.557 1.00 92.75 85 GLN A O 1
ATOM 690 N N . GLN A 1 86 ? -9.759 13.197 -4.925 1.00 93.19 86 GLN A N 1
ATOM 691 C CA . GLN A 1 86 ? -9.549 12.589 -3.612 1.00 93.19 86 GLN A CA 1
ATOM 692 C C . GLN A 1 86 ? -9.062 11.147 -3.725 1.00 93.19 86 GLN A C 1
ATOM 694 O O . GLN A 1 86 ? -8.179 10.743 -2.969 1.00 93.19 86 GLN A O 1
ATOM 699 N N . LEU A 1 87 ? -9.583 10.385 -4.690 1.00 95.94 87 LEU A N 1
ATOM 700 C CA . LEU A 1 87 ? -9.121 9.034 -4.979 1.00 95.94 87 LEU A CA 1
ATOM 701 C C . LEU A 1 87 ? -7.620 9.018 -5.255 1.00 95.94 87 LEU A C 1
ATOM 703 O O . LEU A 1 87 ? -6.905 8.260 -4.604 1.00 95.94 87 LEU A O 1
ATOM 707 N N . ASN A 1 88 ? -7.126 9.864 -6.163 1.00 95.88 88 ASN A N 1
ATOM 708 C CA . ASN A 1 88 ? -5.696 9.927 -6.464 1.00 95.88 88 ASN A CA 1
ATOM 709 C C . ASN A 1 88 ? -4.882 10.341 -5.235 1.00 95.88 88 ASN A C 1
ATOM 711 O O . ASN A 1 88 ? -3.951 9.635 -4.865 1.00 95.88 88 ASN A O 1
ATOM 715 N N . GLU A 1 89 ? -5.255 11.434 -4.567 1.00 94.94 89 GLU A N 1
ATOM 716 C CA . GLU A 1 89 ? -4.502 11.963 -3.423 1.00 94.94 89 GLU A CA 1
ATOM 717 C C . GLU A 1 89 ? -4.406 10.949 -2.270 1.00 94.94 89 GLU A C 1
ATOM 719 O O . GLU A 1 89 ? -3.319 10.672 -1.755 1.00 94.94 89 GLU A O 1
ATOM 724 N N . ILE A 1 90 ? -5.535 10.352 -1.879 1.00 96.50 90 ILE A N 1
ATOM 725 C CA . ILE A 1 90 ? -5.610 9.432 -0.740 1.00 96.50 90 ILE A CA 1
ATOM 726 C C . ILE A 1 90 ? -4.969 8.085 -1.062 1.00 96.50 90 ILE A C 1
ATOM 728 O O . ILE A 1 90 ? -4.246 7.533 -0.228 1.00 96.50 90 ILE A O 1
ATOM 732 N N . THR A 1 91 ? -5.214 7.533 -2.250 1.00 97.44 91 THR A N 1
ATOM 733 C CA . THR A 1 91 ? -4.654 6.222 -2.596 1.00 97.44 91 THR A CA 1
ATOM 734 C C . THR A 1 91 ? -3.164 6.301 -2.914 1.00 97.44 91 THR A C 1
ATOM 736 O O . THR A 1 91 ? -2.433 5.380 -2.552 1.00 97.44 91 THR A O 1
ATOM 739 N N . GLU A 1 92 ? -2.673 7.414 -3.467 1.00 97.56 92 GLU A N 1
ATOM 740 C CA . GLU A 1 92 ? -1.235 7.666 -3.604 1.00 97.56 92 GLU A CA 1
ATOM 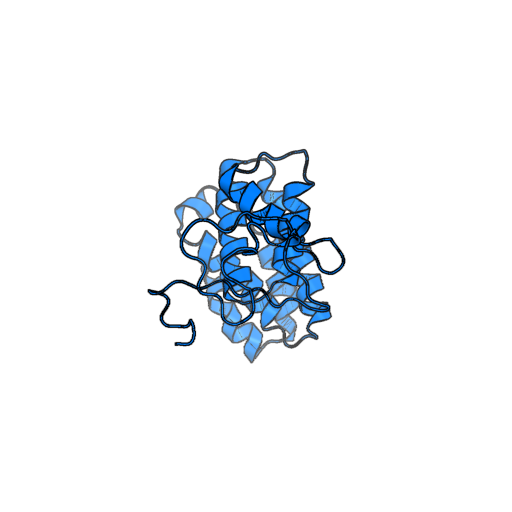741 C C . GLU A 1 92 ? -0.565 7.803 -2.231 1.00 97.56 92 GLU A C 1
ATOM 743 O O . GLU A 1 92 ? 0.513 7.243 -2.001 1.00 97.56 92 GLU A O 1
ATOM 748 N N . TYR A 1 93 ? -1.216 8.487 -1.283 1.00 97.50 93 TYR A N 1
ATOM 749 C CA . TYR A 1 93 ? -0.742 8.563 0.097 1.00 97.50 93 TYR A CA 1
ATOM 750 C C . TYR A 1 93 ? -0.659 7.179 0.751 1.00 97.50 93 TYR A C 1
ATOM 752 O O . TYR A 1 93 ? 0.391 6.801 1.279 1.00 97.50 93 TYR A O 1
ATOM 760 N N . LEU A 1 94 ? -1.744 6.399 0.679 1.00 98.44 94 LEU A N 1
ATOM 761 C CA . LEU A 1 94 ? -1.789 5.041 1.215 1.00 98.44 94 LEU A CA 1
ATOM 762 C C . LEU A 1 94 ? -0.710 4.161 0.577 1.00 98.44 94 LEU A C 1
ATOM 764 O O . LEU A 1 94 ? 0.003 3.461 1.291 1.00 98.44 94 LEU A O 1
ATOM 768 N N . PHE A 1 95 ? -0.549 4.220 -0.744 1.00 98.12 95 PHE A N 1
ATOM 769 C CA . PHE A 1 95 ? 0.475 3.460 -1.452 1.00 98.12 95 PHE A CA 1
ATOM 7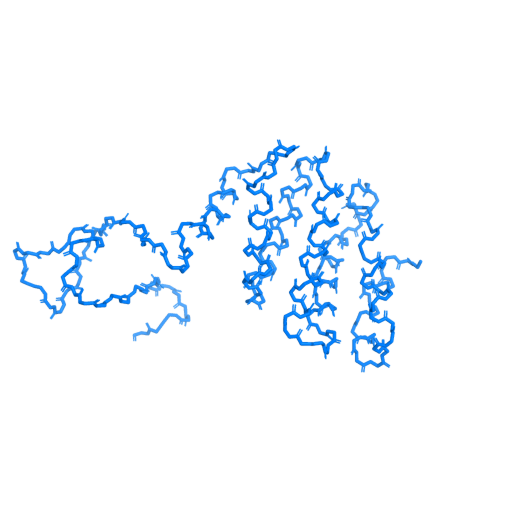70 C C . PHE A 1 95 ? 1.876 3.775 -0.910 1.00 98.12 95 PHE A C 1
ATOM 772 O O . PHE A 1 95 ? 2.599 2.865 -0.507 1.00 98.12 95 PHE A O 1
ATOM 779 N N . LYS A 1 96 ? 2.239 5.060 -0.791 1.00 97.38 96 LYS A N 1
ATOM 780 C CA . LYS A 1 96 ? 3.532 5.482 -0.216 1.00 97.38 96 LYS A CA 1
ATOM 781 C C . LYS A 1 96 ? 3.711 5.010 1.228 1.00 97.38 96 LYS A C 1
ATOM 783 O O . LYS A 1 96 ? 4.815 4.615 1.609 1.00 97.38 96 LYS A O 1
ATOM 788 N N . PHE A 1 97 ? 2.647 5.040 2.029 1.00 97.88 97 PHE A N 1
ATOM 789 C CA . PHE A 1 97 ? 2.671 4.528 3.397 1.00 97.88 97 PHE A CA 1
ATOM 790 C C . PHE A 1 97 ? 2.949 3.016 3.436 1.00 97.88 97 PHE A C 1
ATOM 792 O O . PHE A 1 97 ? 3.849 2.583 4.158 1.00 97.88 97 PHE A O 1
ATOM 799 N N . LEU A 1 98 ? 2.239 2.219 2.629 1.00 98.06 98 LEU A N 1
ATOM 800 C CA . LEU A 1 98 ? 2.428 0.766 2.546 1.00 98.06 98 LEU A CA 1
ATOM 801 C C . LEU A 1 98 ? 3.845 0.404 2.074 1.00 98.06 98 LEU A C 1
ATOM 803 O O . LEU A 1 98 ? 4.498 -0.432 2.701 1.00 98.06 98 LEU A O 1
ATOM 807 N N . GLU A 1 99 ? 4.361 1.091 1.048 1.00 96.06 99 GLU A N 1
ATOM 808 C CA . GLU A 1 99 ? 5.738 0.929 0.559 1.00 96.06 99 GLU A CA 1
ATOM 809 C C . GLU A 1 99 ? 6.768 1.201 1.659 1.00 96.06 99 GLU A C 1
ATOM 811 O O . GLU A 1 99 ? 7.657 0.387 1.914 1.00 96.06 99 GLU A O 1
ATOM 816 N N . LYS A 1 100 ? 6.618 2.320 2.379 1.00 96.06 100 LYS A N 1
ATOM 817 C CA . LYS A 1 100 ? 7.513 2.697 3.482 1.00 96.06 100 LYS A CA 1
ATOM 818 C C . LYS A 1 100 ? 7.512 1.663 4.612 1.00 96.06 100 LYS A C 1
ATOM 820 O O . LYS A 1 100 ? 8.527 1.486 5.283 1.00 96.06 100 LYS A O 1
ATOM 825 N N . ARG A 1 101 ? 6.386 0.979 4.828 1.00 95.38 101 ARG A N 1
ATOM 826 C CA . ARG A 1 101 ? 6.230 -0.101 5.816 1.00 95.38 101 ARG A CA 1
ATOM 827 C C . ARG A 1 101 ? 6.627 -1.479 5.270 1.00 95.38 101 ARG A C 1
ATOM 829 O O . ARG A 1 101 ? 6.537 -2.457 6.002 1.00 95.38 101 ARG A O 1
ATOM 836 N N . SER A 1 102 ? 7.095 -1.570 4.020 1.00 95.56 102 SER A N 1
ATOM 837 C CA . SER A 1 102 ? 7.405 -2.836 3.332 1.00 95.56 102 SER A CA 1
ATOM 838 C C . SER A 1 102 ? 6.206 -3.795 3.225 1.00 95.56 102 SER A C 1
ATOM 840 O O . SER A 1 102 ? 6.369 -5.014 3.146 1.00 95.56 102 SER A O 1
ATOM 842 N N . LEU A 1 103 ? 4.982 -3.257 3.194 1.00 96.69 103 LEU A N 1
ATOM 843 C CA . LEU A 1 103 ? 3.728 -4.009 3.077 1.00 96.69 103 LEU A CA 1
ATOM 844 C C . LEU A 1 103 ? 3.402 -4.327 1.606 1.00 96.69 103 LEU A C 1
ATOM 846 O O . LEU A 1 103 ? 2.284 -4.117 1.137 1.00 96.69 103 LEU A O 1
ATOM 850 N N . PHE A 1 104 ? 4.378 -4.871 0.873 1.00 94.50 104 PHE A N 1
ATOM 851 C CA . PHE A 1 104 ? 4.346 -4.970 -0.593 1.00 94.50 104 PHE A CA 1
ATOM 852 C C . PHE A 1 104 ? 3.168 -5.773 -1.158 1.00 94.50 104 PHE A C 1
ATOM 854 O O . PHE A 1 104 ? 2.701 -5.475 -2.252 1.00 94.50 104 PHE A O 1
ATOM 861 N N . LYS A 1 105 ? 2.640 -6.773 -0.431 1.00 95.56 105 LYS A N 1
ATOM 862 C CA . LYS A 1 105 ? 1.443 -7.504 -0.894 1.00 95.56 105 LYS A CA 1
ATOM 863 C C . LYS A 1 105 ? 0.192 -6.615 -0.893 1.00 95.56 105 LYS A C 1
ATOM 865 O O . LYS A 1 105 ? -0.635 -6.741 -1.791 1.00 95.56 105 LYS A O 1
ATOM 870 N N . ALA A 1 106 ? 0.053 -5.724 0.092 1.00 97.88 106 ALA A N 1
ATOM 871 C CA . ALA A 1 106 ? -1.047 -4.761 0.138 1.00 97.88 106 ALA A CA 1
ATOM 872 C C . ALA A 1 106 ? -0.852 -3.658 -0.914 1.00 97.88 106 ALA A C 1
ATOM 874 O O . ALA A 1 106 ? -1.815 -3.273 -1.574 1.00 97.88 106 ALA A O 1
ATOM 875 N N . SER A 1 107 ? 0.390 -3.205 -1.126 1.00 97.69 107 SER A N 1
ATOM 876 C CA . SER A 1 107 ? 0.727 -2.276 -2.211 1.00 97.69 107 SER A CA 1
ATOM 877 C C . SER A 1 107 ? 0.403 -2.850 -3.593 1.00 97.69 107 SER A C 1
ATOM 879 O O . SER A 1 107 ? -0.238 -2.170 -4.391 1.00 97.69 107 SER A O 1
ATOM 881 N N . GLU A 1 108 ? 0.785 -4.107 -3.870 1.00 96.50 108 GLU A N 1
ATOM 882 C CA . GLU A 1 108 ? 0.435 -4.804 -5.117 1.00 96.50 108 GLU A CA 1
ATOM 883 C C . GLU A 1 108 ? -1.086 -4.880 -5.278 1.00 96.50 108 GLU A C 1
ATOM 885 O O . GLU A 1 108 ? -1.605 -4.598 -6.357 1.00 96.50 108 GLU A O 1
ATOM 890 N N . TYR A 1 109 ? -1.811 -5.229 -4.210 1.00 97.88 109 TYR A N 1
ATOM 891 C CA . TYR A 1 109 ? -3.269 -5.309 -4.252 1.00 97.88 109 TYR A CA 1
ATOM 892 C C . TYR A 1 109 ? -3.908 -3.963 -4.607 1.00 97.88 109 TYR A C 1
ATOM 894 O O . TYR A 1 109 ? -4.712 -3.905 -5.536 1.00 97.88 109 TYR A O 1
ATOM 902 N N . LEU A 1 110 ? -3.515 -2.881 -3.926 1.00 97.94 110 LEU A N 1
ATOM 903 C CA . LEU A 1 110 ? -3.991 -1.527 -4.220 1.00 97.94 110 LEU A CA 1
ATOM 904 C C . LEU A 1 110 ? -3.675 -1.125 -5.665 1.00 97.94 110 LEU A C 1
ATOM 906 O O . LEU A 1 110 ? -4.561 -0.657 -6.376 1.00 97.94 110 LEU A O 1
ATOM 910 N N . ALA A 1 111 ? -2.441 -1.363 -6.119 1.00 96.81 111 ALA A N 1
ATOM 911 C CA . ALA A 1 111 ? -2.015 -1.058 -7.481 1.00 96.81 111 ALA A CA 1
ATOM 912 C C . ALA A 1 111 ? -2.888 -1.769 -8.521 1.00 96.81 111 ALA A C 1
ATOM 914 O O . ALA A 1 111 ? -3.422 -1.141 -9.434 1.00 96.81 111 ALA A O 1
ATOM 915 N N . LEU A 1 112 ? -3.075 -3.081 -8.366 1.00 95.62 112 LEU A N 1
ATOM 916 C CA . LEU A 1 112 ? -3.881 -3.876 -9.287 1.00 95.62 112 LEU A CA 1
ATOM 917 C C . LEU A 1 112 ? -5.366 -3.524 -9.215 1.00 95.62 112 LEU A C 1
ATOM 919 O O . LEU A 1 112 ? -6.027 -3.584 -10.250 1.00 95.62 112 LEU A O 1
ATOM 923 N N . LYS A 1 113 ? -5.893 -3.170 -8.038 1.00 96.19 113 LYS A N 1
ATOM 924 C CA . LYS A 1 113 ? -7.277 -2.709 -7.884 1.00 96.19 113 LYS A CA 1
ATOM 925 C C . LYS A 1 113 ? -7.501 -1.437 -8.699 1.00 96.19 113 LYS A C 1
ATOM 927 O O . LYS A 1 113 ? -8.356 -1.439 -9.575 1.00 96.19 113 LYS A O 1
ATOM 932 N N . LEU A 1 114 ? -6.683 -0.407 -8.479 1.00 96.06 114 LEU A N 1
ATOM 933 C CA . LEU A 1 114 ? -6.811 0.888 -9.158 1.00 96.06 114 LEU A CA 1
ATOM 934 C C . LEU A 1 114 ? -6.603 0.779 -10.672 1.00 96.06 114 LEU A C 1
ATOM 936 O O . LEU A 1 114 ? -7.377 1.329 -11.443 1.00 96.06 114 LEU A O 1
ATOM 940 N N . LEU A 1 115 ? -5.594 0.024 -11.118 1.00 94.50 115 LEU A N 1
ATOM 941 C CA . LEU A 1 115 ? -5.295 -0.135 -12.547 1.00 94.50 115 LEU A CA 1
ATOM 942 C C . LEU A 1 115 ? -6.309 -1.001 -13.315 1.00 94.50 115 LEU A C 1
ATOM 944 O O . LEU A 1 115 ? -6.233 -1.086 -14.541 1.00 94.50 115 LEU A O 1
ATOM 948 N N . ASN A 1 116 ? -7.178 -1.738 -12.621 1.00 92.88 116 ASN A N 1
ATOM 949 C CA . ASN A 1 116 ? -8.252 -2.524 -13.236 1.00 92.88 116 ASN A CA 1
ATOM 950 C C . ASN A 1 116 ? -9.626 -1.864 -13.081 1.00 92.88 116 ASN A C 1
ATOM 952 O O . ASN A 1 116 ? -10.587 -2.339 -13.693 1.00 92.88 116 ASN A O 1
ATOM 956 N N . GLU A 1 117 ? -9.722 -0.813 -12.270 1.00 90.19 117 GLU A N 1
ATOM 957 C CA . GLU A 1 117 ? -10.963 -0.096 -12.037 1.00 90.19 117 GLU A CA 1
ATOM 958 C C . GLU A 1 117 ? -11.307 0.766 -13.253 1.00 90.19 117 GLU A C 1
ATOM 960 O O . GLU A 1 117 ? -10.467 1.504 -13.770 1.00 90.19 117 GLU A O 1
ATOM 965 N N . LYS A 1 118 ? -12.539 0.639 -13.749 1.00 83.81 118 LYS A N 1
ATOM 966 C CA . LYS A 1 118 ? -12.983 1.334 -14.971 1.00 83.81 118 LYS A CA 1
ATOM 967 C C . LYS A 1 118 ? -13.673 2.655 -14.671 1.00 83.81 118 LYS A C 1
ATOM 969 O O . LYS A 1 118 ? -13.747 3.509 -15.550 1.00 83.81 118 LYS A O 1
ATOM 974 N N . ASP A 1 119 ? -14.154 2.802 -13.443 1.00 83.31 119 ASP A N 1
ATOM 975 C CA . ASP A 1 119 ? -14.999 3.917 -13.031 1.00 83.31 119 ASP A CA 1
ATOM 976 C C . ASP A 1 119 ? -14.196 5.097 -12.455 1.00 83.31 119 ASP A C 1
ATOM 978 O O . ASP A 1 119 ? -14.782 6.102 -12.061 1.00 83.31 119 ASP A O 1
ATOM 982 N N . CYS A 1 120 ? -12.859 5.019 -12.439 1.00 85.31 120 CYS A N 1
ATOM 983 C CA . CYS A 1 120 ? -11.982 6.092 -11.966 1.00 85.31 120 CYS A CA 1
ATOM 984 C C . CYS A 1 120 ? -10.868 6.438 -12.965 1.00 85.31 120 CYS A C 1
ATOM 986 O O . CYS A 1 120 ? -10.469 5.621 -13.795 1.00 85.31 120 CYS A O 1
ATOM 988 N N . SER A 1 121 ? -10.327 7.652 -12.853 1.00 89.94 121 SER A N 1
ATOM 989 C CA . SER A 1 121 ? -9.163 8.107 -13.618 1.00 89.94 121 SER A CA 1
ATOM 990 C C . SER A 1 121 ? -7.966 8.294 -12.694 1.00 89.94 121 SER A C 1
ATOM 992 O O . SER A 1 121 ? -8.011 9.124 -11.788 1.00 89.94 121 SER A O 1
ATOM 994 N N . ILE A 1 122 ? -6.874 7.575 -12.955 1.00 93.25 122 ILE A N 1
ATOM 995 C CA . ILE A 1 122 ? -5.616 7.695 -12.207 1.00 93.25 122 ILE A CA 1
ATOM 996 C C . ILE A 1 122 ? -4.664 8.659 -12.924 1.00 93.25 122 ILE A C 1
ATOM 998 O O . ILE A 1 122 ? -4.545 8.631 -14.149 1.00 93.25 122 ILE A O 1
ATOM 1002 N N . ASN A 1 123 ? -3.965 9.500 -12.166 1.00 93.00 123 ASN A N 1
ATOM 1003 C CA . ASN A 1 123 ? -2.941 10.404 -12.682 1.00 93.00 123 ASN A CA 1
ATOM 1004 C C . ASN A 1 123 ? -1.822 9.615 -13.377 1.00 93.00 123 ASN A C 1
ATOM 1006 O O . ASN A 1 123 ? -1.357 8.611 -12.847 1.00 93.00 123 ASN A O 1
ATOM 1010 N N . ASN A 1 124 ? -1.339 10.094 -14.528 1.00 91.06 124 ASN A N 1
ATOM 1011 C CA . ASN A 1 124 ? -0.383 9.354 -15.365 1.00 91.06 124 ASN A CA 1
ATOM 1012 C C . ASN A 1 124 ? 0.891 8.918 -14.621 1.00 91.06 124 ASN A C 1
ATOM 1014 O O . ASN A 1 124 ? 1.308 7.768 -14.753 1.00 91.06 124 ASN A O 1
ATOM 1018 N N . ASP A 1 125 ? 1.492 9.810 -13.829 1.00 91.19 125 ASP A N 1
ATOM 1019 C CA . ASP A 1 125 ? 2.717 9.501 -13.079 1.00 91.19 125 ASP A CA 1
ATOM 1020 C C . ASP A 1 125 ? 2.463 8.437 -12.007 1.00 91.19 125 ASP A C 1
ATOM 1022 O O . ASP A 1 125 ? 3.252 7.503 -11.844 1.00 91.19 125 ASP A O 1
ATOM 1026 N N . PHE A 1 126 ? 1.323 8.535 -11.317 1.00 93.50 126 PHE A N 1
ATOM 1027 C CA . PHE A 1 126 ? 0.934 7.553 -10.316 1.00 93.50 126 PHE A CA 1
ATOM 1028 C C . PHE A 1 126 ? 0.590 6.209 -10.971 1.00 93.50 126 PHE A C 1
ATOM 1030 O O . PHE A 1 126 ? 1.100 5.177 -10.546 1.00 93.50 126 PHE A O 1
ATOM 1037 N N . ALA A 1 127 ? -0.163 6.201 -12.073 1.00 93.44 127 ALA A N 1
ATOM 1038 C CA . ALA A 1 127 ? -0.452 4.994 -12.845 1.00 93.44 127 ALA A CA 1
ATOM 1039 C C . ALA A 1 127 ? 0.835 4.299 -13.320 1.00 93.44 127 ALA A C 1
ATOM 1041 O O . ALA A 1 127 ? 0.965 3.084 -13.180 1.00 93.44 127 ALA A O 1
ATOM 1042 N N . ALA A 1 128 ? 1.824 5.058 -13.804 1.00 90.69 128 ALA A N 1
ATOM 1043 C CA . ALA A 1 128 ? 3.130 4.520 -14.182 1.00 90.69 128 ALA A CA 1
ATOM 1044 C C . ALA A 1 128 ? 3.870 3.892 -12.986 1.00 90.69 128 ALA A C 1
ATOM 1046 O O . ALA A 1 128 ? 4.508 2.846 -13.132 1.00 90.69 128 ALA A O 1
ATOM 1047 N N . GLN A 1 129 ? 3.758 4.490 -11.796 1.00 91.94 129 GLN A N 1
ATOM 1048 C CA . GLN A 1 129 ? 4.294 3.911 -10.565 1.00 91.94 129 GLN A CA 1
ATOM 1049 C C . GLN A 1 129 ? 3.585 2.599 -10.199 1.00 91.94 129 GLN A C 1
ATOM 1051 O O . GLN A 1 129 ? 4.257 1.614 -9.889 1.00 91.94 129 GLN A O 1
ATOM 1056 N N . LEU A 1 130 ? 2.254 2.548 -10.276 1.00 94.62 130 LEU A N 1
ATOM 1057 C CA . LEU A 1 130 ? 1.473 1.338 -10.001 1.00 94.62 130 LEU A CA 1
ATOM 1058 C C . LEU A 1 130 ? 1.785 0.213 -11.003 1.00 94.62 130 LEU A C 1
ATOM 1060 O O . LEU A 1 130 ? 1.906 -0.947 -10.611 1.00 94.62 130 LEU A O 1
ATOM 1064 N N . GLU A 1 131 ? 1.983 0.539 -12.283 1.00 92.00 131 GLU A N 1
ATOM 1065 C CA . GLU A 1 131 ? 2.317 -0.426 -13.343 1.00 92.00 131 GLU A CA 1
ATOM 1066 C C . GLU A 1 131 ? 3.641 -1.163 -13.091 1.00 92.00 131 GLU A C 1
ATOM 1068 O O . GLU A 1 131 ? 3.833 -2.282 -13.575 1.00 92.00 131 GLU A O 1
ATOM 1073 N N . SER A 1 132 ? 4.537 -0.613 -12.263 1.00 87.88 132 SER A N 1
ATOM 1074 C CA . SER A 1 132 ? 5.756 -1.320 -11.847 1.00 87.88 132 SER A CA 1
ATOM 1075 C C . SER A 1 132 ? 5.457 -2.678 -11.194 1.00 87.88 132 SER A C 1
ATOM 1077 O O . SER A 1 132 ? 6.195 -3.640 -11.422 1.00 87.88 132 SER A O 1
ATOM 1079 N N . TYR A 1 133 ? 4.327 -2.810 -10.489 1.00 89.44 133 TYR A N 1
ATOM 1080 C CA . TYR A 1 133 ? 3.875 -4.070 -9.894 1.00 89.44 133 TYR A CA 1
ATOM 1081 C C . TYR A 1 133 ? 3.429 -5.111 -10.930 1.00 89.44 133 TYR A C 1
ATOM 1083 O O . TYR A 1 133 ? 3.518 -6.313 -10.673 1.00 89.44 133 TYR A O 1
ATOM 1091 N N . ARG A 1 134 ? 2.994 -4.683 -12.122 1.00 87.38 134 ARG A N 1
ATOM 1092 C CA . ARG A 1 134 ? 2.709 -5.580 -13.253 1.00 87.38 134 ARG A CA 1
ATOM 1093 C C . ARG A 1 134 ? 3.979 -5.910 -14.022 1.00 87.38 134 ARG A C 1
ATOM 1095 O O . ARG A 1 134 ? 4.207 -7.076 -14.319 1.00 87.38 134 ARG A O 1
ATOM 1102 N N . ALA A 1 135 ? 4.811 -4.908 -14.301 1.00 86.19 135 ALA A N 1
ATOM 1103 C CA . ALA A 1 135 ? 6.005 -5.033 -15.136 1.00 86.19 135 ALA A CA 1
ATOM 1104 C C . ALA A 1 135 ? 7.179 -5.765 -14.464 1.00 86.19 135 ALA A C 1
ATOM 1106 O O . ALA A 1 135 ? 8.045 -6.285 -15.166 1.00 86.19 135 ALA A O 1
ATOM 1107 N N . MET A 1 136 ? 7.210 -5.839 -13.127 1.00 84.06 136 MET A N 1
ATOM 1108 C CA . MET A 1 136 ? 8.294 -6.469 -12.352 1.00 84.06 136 MET A CA 1
ATOM 1109 C C . MET A 1 136 ? 7.842 -7.685 -11.519 1.00 84.06 136 MET A C 1
ATOM 1111 O O . MET A 1 136 ? 8.569 -8.143 -10.635 1.00 84.06 136 MET A O 1
ATOM 1115 N N . LYS A 1 137 ? 6.649 -8.237 -11.781 1.00 86.81 137 LYS A N 1
ATOM 1116 C CA . LYS A 1 137 ? 6.109 -9.393 -11.053 1.00 86.81 137 LYS A CA 1
ATOM 1117 C C . LYS A 1 137 ? 6.984 -10.642 -11.203 1.00 86.81 137 LYS A C 1
ATOM 1119 O O . LYS A 1 137 ? 7.457 -10.979 -12.284 1.00 86.81 137 LYS A O 1
ATOM 1124 N N . LYS A 1 138 ? 7.147 -11.413 -10.126 1.00 85.44 138 LYS A N 1
ATOM 1125 C CA . LYS A 1 138 ? 7.877 -12.689 -10.182 1.00 85.44 138 LYS A CA 1
ATOM 1126 C C . LYS A 1 138 ? 7.272 -13.62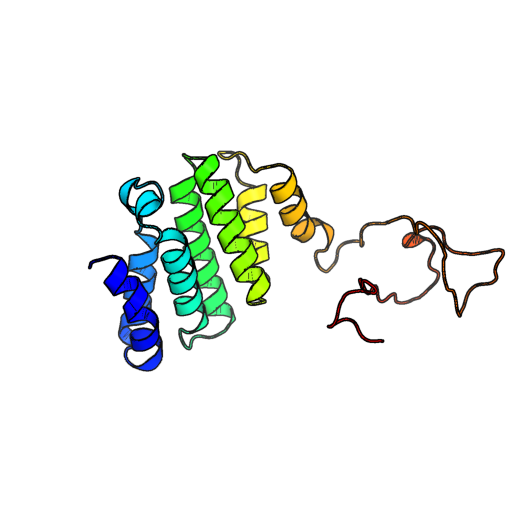4 -11.241 1.00 85.44 138 LYS A C 1
ATOM 1128 O O . LYS A 1 138 ? 6.082 -13.921 -11.197 1.00 85.44 138 LYS A O 1
ATOM 1133 N N . GLY A 1 139 ? 8.119 -14.140 -12.131 1.00 87.81 139 GLY A N 1
ATOM 1134 C CA . GLY A 1 139 ? 7.734 -15.100 -13.171 1.00 87.81 139 GLY A CA 1
ATOM 1135 C C . GLY A 1 139 ? 7.507 -14.490 -14.555 1.00 87.81 139 GLY A C 1
ATOM 1136 O O . GLY A 1 139 ? 7.347 -15.248 -15.508 1.00 87.81 139 GLY A O 1
ATOM 1137 N N . ILE A 1 140 ? 7.547 -13.162 -14.691 1.00 88.75 140 ILE A N 1
ATOM 1138 C CA . ILE A 1 140 ? 7.559 -12.504 -16.003 1.00 88.75 140 ILE A CA 1
ATOM 1139 C C . ILE A 1 140 ? 8.988 -12.148 -16.426 1.00 88.75 140 ILE A C 1
ATOM 1141 O O . ILE A 1 140 ? 9.916 -12.119 -15.613 1.00 88.75 140 ILE A O 1
ATOM 1145 N N . ILE A 1 141 ? 9.160 -11.877 -17.718 1.00 89.00 141 ILE A N 1
ATOM 1146 C CA . ILE A 1 141 ? 10.432 -11.421 -18.279 1.00 89.00 141 ILE A CA 1
ATOM 1147 C C . ILE A 1 141 ? 10.684 -9.985 -17.806 1.00 89.00 141 ILE A C 1
ATOM 1149 O O . ILE A 1 141 ? 9.847 -9.113 -18.026 1.00 89.00 141 ILE A O 1
ATOM 1153 N N . ALA A 1 142 ? 11.837 -9.745 -17.176 1.00 89.44 142 ALA A N 1
ATOM 1154 C CA . ALA A 1 142 ? 12.226 -8.411 -16.728 1.00 89.44 142 ALA A CA 1
ATOM 1155 C C . ALA A 1 142 ? 12.280 -7.424 -17.915 1.00 89.44 142 ALA A C 1
ATOM 1157 O O . ALA A 1 142 ? 12.806 -7.792 -18.973 1.00 89.44 142 ALA A O 1
ATOM 1158 N N . PRO A 1 143 ? 11.790 -6.180 -17.757 1.00 89.38 143 PRO A N 1
ATOM 1159 C CA . PRO A 1 143 ? 11.844 -5.171 -18.805 1.00 89.38 143 PRO A CA 1
ATOM 1160 C C . PRO A 1 143 ? 13.276 -4.932 -19.288 1.00 89.38 143 PRO A C 1
ATOM 1162 O O . PRO A 1 143 ? 14.204 -4.758 -18.496 1.00 89.38 143 PRO A O 1
ATOM 1165 N N . ASP A 1 144 ? 13.451 -4.910 -20.607 1.00 92.56 144 ASP A N 1
ATOM 1166 C CA . ASP A 1 144 ? 14.738 -4.593 -21.214 1.00 92.56 144 ASP A CA 1
ATOM 1167 C C . ASP A 1 144 ? 14.977 -3.081 -21.147 1.00 92.56 144 ASP A C 1
ATOM 1169 O O . ASP A 1 144 ? 14.076 -2.282 -21.405 1.00 92.56 144 ASP A O 1
ATOM 1173 N N . PHE A 1 145 ? 16.200 -2.668 -20.826 1.00 90.06 145 PHE A N 1
ATOM 1174 C CA . PHE A 1 145 ? 16.561 -1.254 -20.788 1.00 90.06 145 PHE A CA 1
ATOM 1175 C C . PHE A 1 145 ? 17.983 -1.039 -21.279 1.00 90.06 145 PHE A C 1
ATOM 1177 O O . PHE A 1 145 ? 18.869 -1.870 -21.076 1.00 90.06 145 PHE A O 1
ATOM 1184 N N . ALA A 1 146 ? 18.194 0.096 -21.944 1.00 91.19 146 ALA A N 1
ATOM 1185 C CA . ALA A 1 146 ? 19.496 0.481 -22.459 1.00 91.19 146 ALA A CA 1
ATOM 1186 C C . ALA A 1 146 ? 20.411 0.971 -21.332 1.00 91.19 146 ALA A C 1
ATOM 1188 O O . ALA A 1 146 ? 20.019 1.813 -20.521 1.00 91.19 146 ALA A O 1
ATOM 1189 N N . PHE A 1 147 ? 21.656 0.504 -21.335 1.00 88.19 147 PHE A N 1
ATOM 1190 C CA . PHE A 1 147 ? 22.710 1.054 -20.495 1.00 88.19 147 PHE A CA 1
ATOM 1191 C C . PHE A 1 147 ? 23.167 2.376 -21.113 1.00 88.19 147 PHE A C 1
ATOM 1193 O O . PHE A 1 147 ? 23.814 2.409 -22.159 1.00 88.19 147 PHE A O 1
ATOM 1200 N N . LYS A 1 148 ? 22.750 3.485 -20.500 1.00 77.75 148 LYS A N 1
ATOM 1201 C CA . LYS A 1 148 ? 23.110 4.838 -20.929 1.00 77.75 148 LYS A CA 1
ATOM 1202 C C . LYS A 1 148 ? 24.341 5.280 -20.128 1.00 77.75 148 LYS A C 1
ATOM 1204 O O . LYS A 1 148 ? 24.276 5.245 -18.904 1.00 77.75 148 LYS A O 1
ATOM 1209 N N . LYS A 1 149 ? 25.382 5.781 -20.810 1.00 71.88 149 LYS A N 1
ATOM 1210 C CA . LYS A 1 149 ? 26.672 6.276 -20.259 1.00 71.88 149 LYS A CA 1
ATOM 1211 C C . LYS A 1 149 ? 27.710 5.181 -19.953 1.00 71.88 149 LYS A C 1
ATOM 1213 O O . LYS A 1 149 ? 27.585 4.060 -20.437 1.00 71.88 149 LYS A O 1
ATOM 1218 N N . ASP A 1 150 ? 28.768 5.566 -19.237 1.00 69.31 150 ASP A N 1
ATOM 1219 C CA . ASP A 1 150 ? 29.967 4.775 -18.966 1.00 69.31 150 ASP A CA 1
ATOM 1220 C C . ASP A 1 150 ? 29.641 3.446 -18.280 1.00 69.31 150 ASP A C 1
ATOM 1222 O O . ASP A 1 150 ? 29.097 3.397 -17.177 1.00 69.31 150 ASP A O 1
ATOM 1226 N N . ILE A 1 151 ? 29.994 2.352 -18.954 1.00 71.69 151 ILE A N 1
ATOM 1227 C CA . ILE A 1 151 ? 29.851 0.993 -18.437 1.00 71.69 151 ILE A CA 1
ATOM 1228 C C . ILE A 1 151 ? 31.186 0.607 -17.804 1.00 71.69 151 ILE A C 1
ATOM 1230 O O . ILE A 1 151 ? 32.140 0.276 -18.509 1.00 71.69 151 ILE A O 1
ATOM 1234 N N . ILE A 1 152 ? 31.251 0.616 -16.473 1.00 70.38 152 ILE A N 1
ATOM 1235 C CA . ILE A 1 152 ? 32.380 0.032 -15.741 1.00 70.38 152 ILE A CA 1
ATOM 1236 C C . ILE A 1 152 ? 32.194 -1.484 -15.768 1.00 70.38 152 ILE A C 1
ATOM 1238 O O . ILE A 1 152 ? 31.232 -2.012 -15.211 1.00 70.38 152 ILE A O 1
ATOM 1242 N N . ASN A 1 153 ? 33.082 -2.189 -16.467 1.00 66.38 153 ASN A N 1
ATOM 1243 C CA . ASN A 1 153 ? 32.935 -3.618 -16.707 1.00 66.38 153 ASN A CA 1
ATOM 1244 C C . ASN A 1 153 ? 34.168 -4.402 -16.249 1.00 66.38 153 ASN A C 1
ATOM 1246 O O . ASN A 1 153 ? 35.278 -4.120 -16.688 1.00 66.38 153 ASN A O 1
ATOM 1250 N N . LEU A 1 154 ? 33.948 -5.418 -15.410 1.00 65.19 154 LEU A N 1
ATOM 1251 C CA . LEU A 1 154 ? 34.986 -6.319 -14.896 1.00 65.19 154 LEU A CA 1
ATOM 1252 C C . LEU A 1 154 ? 35.086 -7.651 -15.671 1.00 65.19 154 LEU A C 1
ATOM 1254 O O . LEU A 1 154 ? 35.996 -8.431 -15.411 1.00 65.19 154 LEU A O 1
ATOM 1258 N N . GLY A 1 155 ? 34.173 -7.935 -16.613 1.00 69.62 155 GLY A N 1
ATOM 1259 C CA . GLY A 1 155 ? 34.044 -9.255 -17.255 1.00 69.62 155 GLY A CA 1
ATOM 1260 C C . GLY A 1 155 ? 33.863 -9.283 -18.780 1.00 69.62 155 GLY A C 1
ATOM 1261 O O . GLY A 1 155 ? 33.934 -10.361 -19.367 1.00 69.62 155 GLY A O 1
ATOM 1262 N N . TYR A 1 156 ? 33.651 -8.147 -19.454 1.00 70.44 156 TYR A N 1
ATOM 1263 C CA . TYR A 1 156 ? 33.516 -8.093 -20.918 1.00 70.44 156 TYR A CA 1
ATOM 1264 C C . TYR A 1 156 ? 34.710 -7.394 -21.572 1.00 70.44 156 TYR A C 1
ATOM 1266 O O . TYR A 1 156 ? 35.243 -6.413 -21.061 1.00 70.44 156 TYR A O 1
ATOM 1274 N N . LYS A 1 157 ? 35.093 -7.865 -22.765 1.00 69.75 157 LYS A N 1
ATOM 1275 C CA . LYS A 1 157 ? 36.080 -7.177 -23.610 1.00 69.75 157 LYS A CA 1
ATOM 1276 C C . LYS A 1 157 ? 35.506 -5.840 -24.091 1.00 69.75 157 LYS A C 1
ATOM 1278 O O . LYS A 1 157 ? 34.340 -5.788 -24.481 1.00 69.75 157 LYS A O 1
ATOM 1283 N N . ALA A 1 158 ? 36.341 -4.800 -24.163 1.00 68.88 158 ALA A N 1
ATOM 1284 C CA . ALA A 1 158 ? 35.943 -3.445 -24.572 1.00 68.88 158 ALA A CA 1
ATOM 1285 C C . ALA A 1 158 ? 35.191 -3.388 -25.921 1.00 68.88 158 ALA A C 1
ATOM 1287 O O . ALA A 1 158 ? 34.325 -2.543 -26.120 1.00 68.88 158 ALA A O 1
ATOM 1288 N N . THR A 1 159 ? 35.459 -4.326 -26.835 1.00 70.19 159 THR A N 1
ATOM 1289 C CA . THR A 1 159 ? 34.812 -4.416 -28.156 1.00 70.19 159 THR A CA 1
ATOM 1290 C C . THR A 1 159 ? 33.439 -5.103 -28.156 1.00 70.19 159 THR A C 1
ATOM 1292 O O . THR A 1 159 ? 32.772 -5.115 -29.188 1.00 70.19 159 THR A O 1
ATOM 1295 N N . LYS A 1 160 ? 32.996 -5.685 -27.033 1.00 77.25 160 LYS A N 1
ATOM 1296 C CA . LYS A 1 160 ? 31.723 -6.423 -26.899 1.00 77.25 160 LYS A CA 1
ATOM 1297 C C . LYS A 1 160 ? 30.943 -6.009 -25.648 1.00 77.25 160 LYS A C 1
ATOM 1299 O O . LYS A 1 160 ? 30.395 -6.856 -24.944 1.00 77.25 160 LYS A O 1
ATOM 1304 N N . LEU A 1 161 ? 30.913 -4.713 -25.352 1.00 81.44 161 LEU A N 1
ATOM 1305 C CA . LEU A 1 161 ? 30.140 -4.205 -24.224 1.00 81.44 161 LEU A CA 1
ATOM 1306 C C . LEU A 1 161 ? 28.632 -4.388 -24.481 1.00 81.44 161 LEU A C 1
ATOM 1308 O O . LEU A 1 161 ? 28.146 -4.026 -25.560 1.00 81.44 161 LEU A O 1
ATOM 1312 N N . PRO A 1 162 ? 27.882 -4.949 -23.518 1.00 86.50 162 PRO A N 1
ATOM 1313 C CA . PRO A 1 162 ? 26.436 -5.060 -23.631 1.00 86.50 162 PRO A CA 1
ATOM 1314 C C . PRO A 1 162 ? 25.828 -3.654 -23.656 1.00 86.50 162 PRO A C 1
ATOM 1316 O O . PRO A 1 162 ? 26.263 -2.777 -22.918 1.00 86.50 162 PRO A O 1
ATOM 1319 N N . LYS A 1 163 ? 24.831 -3.421 -24.515 1.00 88.00 163 LYS A N 1
ATOM 1320 C CA . LYS A 1 163 ? 24.177 -2.103 -24.649 1.00 88.00 163 LYS A CA 1
ATOM 1321 C C . LYS A 1 163 ? 22.849 -2.008 -23.900 1.00 88.00 163 LYS A C 1
ATOM 1323 O O . LYS A 1 163 ? 22.315 -0.916 -23.733 1.00 88.00 163 LYS A O 1
ATOM 1328 N N . LYS A 1 164 ? 22.301 -3.146 -23.486 1.00 91.25 164 LYS A N 1
ATOM 1329 C CA . LYS A 1 164 ? 21.026 -3.279 -22.780 1.00 91.25 164 LYS A CA 1
ATOM 1330 C C . LYS A 1 164 ? 21.005 -4.570 -21.968 1.00 91.25 164 LYS A C 1
ATOM 1332 O O . LYS A 1 164 ? 21.861 -5.435 -22.177 1.00 91.25 164 LYS A O 1
ATOM 1337 N N . LEU A 1 165 ? 20.034 -4.697 -21.068 1.00 90.88 165 LEU A N 1
ATOM 1338 C CA . LEU A 1 165 ? 19.920 -5.824 -20.139 1.00 90.88 165 LEU A CA 1
ATOM 1339 C C . LEU A 1 165 ? 19.924 -7.181 -20.856 1.00 90.88 165 LEU A C 1
ATOM 1341 O O . LEU A 1 165 ? 20.674 -8.077 -20.477 1.00 90.88 165 LEU A O 1
ATOM 1345 N N . SER A 1 166 ? 19.159 -7.311 -21.940 1.00 92.38 166 SER A N 1
ATOM 1346 C CA . SER A 1 166 ? 19.068 -8.560 -22.709 1.00 92.38 166 SER A CA 1
ATOM 1347 C C . SER A 1 166 ? 20.353 -8.954 -23.451 1.00 92.38 166 SER A C 1
ATOM 1349 O O . SER A 1 166 ? 20.456 -10.077 -23.937 1.00 92.38 166 SER A O 1
ATOM 1351 N N . ASN A 1 167 ? 21.351 -8.066 -23.548 1.00 90.56 167 ASN A N 1
ATOM 1352 C CA . ASN A 1 167 ? 22.658 -8.409 -24.115 1.00 90.56 167 ASN A CA 1
ATOM 1353 C C . ASN A 1 167 ? 23.599 -9.091 -23.114 1.00 90.56 167 ASN A C 1
ATOM 1355 O O . ASN A 1 167 ? 24.685 -9.511 -23.519 1.00 90.56 167 ASN A O 1
ATOM 1359 N N . LEU A 1 168 ? 23.236 -9.170 -21.831 1.00 88.88 168 LEU A N 1
ATOM 1360 C CA . LEU A 1 168 ? 24.049 -9.858 -20.836 1.00 88.88 168 LEU A CA 1
ATOM 1361 C C . LEU A 1 168 ? 24.053 -11.367 -21.098 1.00 88.88 168 LEU A C 1
ATOM 1363 O O . LEU A 1 168 ? 23.008 -11.990 -21.266 1.00 88.88 168 LEU A O 1
ATOM 1367 N N . ILE A 1 169 ? 25.247 -11.956 -21.111 1.00 86.44 169 ILE A N 1
ATOM 1368 C CA . ILE A 1 169 ? 25.453 -13.392 -21.297 1.00 86.44 169 ILE A CA 1
ATOM 1369 C C . ILE A 1 169 ? 25.800 -13.994 -19.936 1.00 86.44 169 ILE A C 1
ATOM 1371 O O . ILE A 1 169 ? 26.964 -14.069 -19.545 1.00 86.44 169 ILE A O 1
ATOM 1375 N N . SER A 1 170 ? 24.777 -14.403 -19.196 1.00 87.69 170 SER A N 1
ATOM 1376 C CA . SER A 1 170 ? 24.910 -15.048 -17.888 1.00 87.69 170 SER A CA 1
ATOM 1377 C C . SER A 1 170 ? 23.732 -15.987 -17.640 1.00 87.69 170 SER A C 1
ATOM 1379 O O . SER A 1 170 ? 22.633 -15.780 -18.146 1.00 87.69 170 SER A O 1
ATOM 1381 N N . LYS A 1 171 ? 23.954 -17.044 -16.847 1.00 90.94 171 LYS A N 1
ATOM 1382 C CA . LYS A 1 171 ? 22.874 -17.959 -16.432 1.00 90.94 171 LYS A CA 1
ATOM 1383 C C . LYS A 1 171 ? 21.899 -17.279 -15.467 1.00 90.94 171 LYS A C 1
ATOM 1385 O O . LYS A 1 171 ? 20.705 -17.549 -15.502 1.00 90.94 171 LYS A O 1
ATOM 1390 N N . TYR A 1 172 ? 22.431 -16.410 -14.613 1.00 91.62 172 TYR A N 1
ATOM 1391 C CA . TYR A 1 172 ? 21.681 -15.614 -13.654 1.00 91.62 172 TYR A CA 1
ATOM 1392 C C . TYR A 1 172 ? 22.210 -14.185 -13.668 1.00 91.62 172 TYR A C 1
ATOM 1394 O O . TYR A 1 172 ? 23.410 -13.966 -13.849 1.00 91.62 172 TYR A O 1
ATOM 1402 N N . THR A 1 173 ? 21.316 -13.229 -13.451 1.00 90.75 173 THR A N 1
ATOM 1403 C CA . THR A 1 173 ? 21.635 -11.801 -13.424 1.00 90.75 173 THR A CA 1
ATOM 1404 C C . THR A 1 173 ? 21.006 -11.196 -12.183 1.00 90.75 173 THR A C 1
ATOM 1406 O O . THR A 1 173 ? 19.805 -11.337 -11.969 1.00 90.75 173 THR A O 1
ATOM 1409 N N . VAL A 1 174 ? 21.819 -10.519 -11.376 1.00 90.25 174 VAL A N 1
ATOM 1410 C CA . VAL A 1 174 ? 21.348 -9.695 -10.260 1.00 90.25 174 VAL A CA 1
ATOM 1411 C C . VAL A 1 174 ? 21.414 -8.243 -10.714 1.00 90.25 174 VAL A C 1
ATOM 1413 O O . VAL A 1 174 ? 22.468 -7.785 -11.152 1.00 90.25 174 VAL A O 1
ATOM 1416 N N . VAL A 1 175 ? 20.288 -7.536 -10.640 1.00 88.75 175 VAL A N 1
ATOM 1417 C CA . VAL A 1 175 ? 20.198 -6.110 -10.974 1.00 88.75 175 VAL A CA 1
ATOM 1418 C C . VAL A 1 175 ? 20.056 -5.330 -9.677 1.00 88.75 175 VAL A C 1
ATOM 1420 O O . VAL A 1 175 ? 19.153 -5.600 -8.890 1.00 88.75 175 VAL A O 1
ATOM 1423 N N . VAL A 1 176 ? 20.952 -4.370 -9.463 1.00 87.31 176 VAL A N 1
ATOM 1424 C CA . VAL A 1 176 ? 20.942 -3.484 -8.297 1.00 87.31 176 VAL A CA 1
ATOM 1425 C C . VAL A 1 176 ? 20.839 -2.051 -8.799 1.00 87.31 176 VAL A C 1
ATOM 1427 O O . VAL A 1 176 ? 21.636 -1.627 -9.635 1.00 87.31 176 VAL A O 1
ATOM 1430 N N . PHE A 1 177 ? 19.852 -1.313 -8.297 1.00 85.62 177 PHE A N 1
ATOM 1431 C CA . PHE A 1 177 ? 19.709 0.115 -8.555 1.00 85.62 177 PHE A CA 1
ATOM 1432 C C . PHE A 1 177 ? 20.302 0.888 -7.381 1.00 85.62 177 PHE A C 1
ATOM 1434 O O . PHE A 1 177 ? 20.012 0.588 -6.225 1.00 85.62 177 PHE A O 1
ATOM 1441 N N . GLY A 1 178 ? 21.133 1.880 -7.680 1.00 84.25 178 GLY A N 1
ATOM 1442 C CA . GLY A 1 178 ? 21.775 2.717 -6.679 1.00 84.25 178 GLY A CA 1
ATOM 1443 C C . GLY A 1 178 ? 22.120 4.081 -7.254 1.00 84.25 178 GLY A C 1
ATOM 1444 O O . GLY A 1 178 ? 22.136 4.280 -8.470 1.00 84.25 178 GLY A O 1
ATOM 1445 N N . ALA A 1 179 ? 22.390 5.027 -6.366 1.00 83.75 179 ALA A N 1
ATOM 1446 C CA . ALA A 1 179 ? 22.835 6.362 -6.727 1.00 83.75 179 ALA A CA 1
ATOM 1447 C C . ALA A 1 179 ? 24.030 6.746 -5.854 1.00 83.75 179 ALA A C 1
ATOM 1449 O O . ALA A 1 179 ? 24.068 6.394 -4.681 1.00 83.75 179 ALA A O 1
ATOM 1450 N N . SER A 1 180 ? 24.993 7.493 -6.396 1.00 83.62 180 SER A N 1
ATOM 1451 C CA . SER A 1 180 ? 26.203 7.889 -5.654 1.00 83.62 180 SER A CA 1
ATOM 1452 C C . SER A 1 180 ? 25.916 8.722 -4.400 1.00 83.62 180 SER A C 1
ATOM 1454 O O . SER A 1 180 ? 26.722 8.752 -3.479 1.00 83.62 180 SER A O 1
ATOM 1456 N N . TRP A 1 181 ? 24.764 9.390 -4.352 1.00 84.56 181 TRP A N 1
ATOM 1457 C CA . TRP A 1 181 ? 24.304 10.194 -3.219 1.00 84.56 181 TRP A CA 1
ATOM 1458 C C . TRP A 1 181 ? 23.419 9.414 -2.232 1.00 84.56 181 TRP A C 1
ATOM 1460 O O . TRP A 1 181 ? 22.949 9.992 -1.257 1.00 84.56 181 TRP A O 1
ATOM 1470 N N . CYS A 1 182 ? 23.158 8.127 -2.476 1.00 83.44 182 CYS A N 1
ATOM 1471 C CA . CYS A 1 182 ? 22.316 7.284 -1.629 1.00 83.44 182 CYS A CA 1
ATOM 1472 C C . CYS A 1 182 ? 23.119 6.783 -0.413 1.00 83.44 182 CYS A C 1
ATOM 1474 O O . CYS A 1 182 ? 23.968 5.907 -0.578 1.00 83.44 182 CYS A O 1
ATOM 1476 N N . PRO A 1 183 ? 22.844 7.263 0.816 1.00 79.69 183 PRO A N 1
ATOM 1477 C CA . PRO A 1 183 ? 23.629 6.896 2.000 1.00 79.69 183 PRO A CA 1
ATOM 1478 C C . PRO A 1 183 ? 23.422 5.439 2.444 1.00 79.69 183 PRO A C 1
ATOM 1480 O O . PRO A 1 183 ? 24.219 4.916 3.213 1.00 79.69 183 PRO A O 1
ATOM 1483 N N . GLN A 1 184 ? 22.346 4.790 1.984 1.00 82.12 184 GLN A N 1
ATOM 1484 C CA . GLN A 1 184 ? 22.050 3.377 2.257 1.00 82.12 184 GLN A CA 1
ATOM 1485 C C . GLN A 1 184 ? 22.602 2.426 1.191 1.00 82.12 184 GLN A C 1
ATOM 1487 O O . GLN A 1 184 ? 22.560 1.210 1.372 1.00 82.12 184 GLN A O 1
ATOM 1492 N N . CYS A 1 185 ? 23.087 2.957 0.071 1.00 81.19 185 CYS A N 1
ATOM 1493 C CA . CYS A 1 185 ? 23.638 2.145 -0.995 1.00 81.19 185 CYS A CA 1
ATOM 1494 C C . CYS A 1 185 ? 25.089 1.795 -0.621 1.00 81.19 185 CYS A C 1
ATOM 1496 O O . CYS A 1 185 ? 25.845 2.702 -0.264 1.00 81.19 185 CYS A O 1
ATOM 1498 N N . PRO A 1 186 ? 25.477 0.506 -0.635 1.00 67.69 186 PRO A N 1
ATOM 1499 C CA . PRO A 1 186 ? 26.821 0.097 -0.238 1.00 67.69 186 PRO A CA 1
ATOM 1500 C C . PRO A 1 186 ? 27.884 0.766 -1.123 1.00 67.69 186 PRO A C 1
ATOM 1502 O O . PRO A 1 186 ? 27.655 0.954 -2.320 1.00 67.69 186 PRO A O 1
ATOM 1505 N N . GLN A 1 187 ? 29.015 1.133 -0.506 1.00 61.00 187 GLN A N 1
ATOM 1506 C CA . GLN A 1 187 ? 30.217 1.608 -1.203 1.00 61.00 187 GLN A CA 1
ATOM 1507 C C . GLN A 1 187 ? 30.934 0.461 -1.913 1.00 61.00 187 GLN A C 1
ATOM 1509 O O . GLN A 1 187 ? 30.992 -0.645 -1.327 1.00 61.00 187 GLN A O 1
#